Protein AF-A0A1Y1XJI6-F1 (afdb_monomer)

Solvent-accessible surface area (backbone atoms only — not comparable to full-atom values): 17619 Å² total; per-residue (Å²): 120,70,67,66,55,52,54,52,54,55,50,52,54,50,49,51,53,51,53,51,56,49,52,52,53,49,59,59,64,73,58,74,79,63,85,85,56,100,74,66,89,79,47,37,45,35,54,97,78,42,71,42,59,50,86,59,45,54,104,70,58,29,37,70,45,58,48,98,87,64,52,76,39,70,23,38,66,52,58,33,49,69,67,36,56,74,67,71,68,56,84,51,71,79,34,93,44,31,85,37,20,64,42,56,28,49,55,99,36,27,23,32,56,42,92,92,35,60,71,39,27,41,28,83,26,75,54,84,71,97,64,80,90,76,66,71,73,82,41,70,41,78,30,49,12,38,43,70,74,38,78,39,92,41,33,74,48,13,13,33,55,23,44,42,78,54,99,90,53,30,24,11,37,71,56,77,71,81,64,64,90,54,58,62,59,44,51,56,49,48,50,50,64,55,49,52,56,52,53,52,51,56,48,50,52,53,50,51,55,56,62,68,52,66,81,53,86,85,52,76,73,55,60,58,55,53,54,51,49,52,66,68,52,62,53,52,63,56,52,52,52,57,51,48,71,67,51,73,76,54,86,85,74,60,73,68,60,56,57,51,52,53,52,49,51,54,53,50,54,52,51,52,52,50,52,53,55,51,55,55,53,54,58,51,60,62,61,68,73,69,65,76,81,76,78,86,82,82,83,130

Mean predicted aligned error: 15.12 Å

Foldseek 3Di:
DVVVVVVVVVVVVVVVVVVVVVVVVVVVVVDPPPPPPPPPDFWWFDDPFFIDTPVQDDPAQWHWDQDPVRRTDIAREDADAVVCVVVVNDPTAFDDALVNHLQSDHDPRTHHADLVRHGKTWDFAWDDDPADPDDPDRDTDTAIADDFPRFDDALNRYNLSDFDDDPPTTTHDHRPPVPDPDVVVVVVVVCCVVVVVVVVVVVVVVVVVVVVVVVDPPCPVVVVVVVVVCVVCVCVVVVVVVVVSVPVVDPDDDPVVVVVVVVVVVVVVVVVVVVVVVVVVVVVVVVVVPDDPPPPPDDD

Secondary structure (DSSP, 8-state):
-HHHHHHHHHHHHHHHHHHHHHHHHHHHHH----S--TTS---EEEETTEEEEGGGB-SSSEEEEE-TTS-EEEEE---B-HHHHHTT---SPB-SSGGGBTTS-EETTEEB-BTTBPPPEEEEEE---S--TT-----EEEEEEBPTTSB-SSGGGBTTS-EEE-SS-EEE----TTS-SSHHHHHHHHHHHHHHHHHHHHHHHHHHHHHHHTT-TT-HHHHHHHHHHHHHHTTHHHHHHHHHHHHTTSTT--HHHHHHHHHHHHHHHHHHHHHHHHHHHHHHHHHHTT----------

Sequence (300 aa):
MVTRNLFCFIYIGLLFTITYSLTIREIIKRDPISFETYKDGECYYCKDDICVPCSNRSEFDTVIIPDKEGVNKTYITEGCSSKDIDLDLCFSKNCTADSECLSNKCIKGHCSTDEDNPIIQCQYVRTIHSNPIFGDAKGYKTHCGLPAGYKCNSNKDCSSFNCERYTDYRICGEPDDGGCHSACSLGSAFVMMAAVPIYIIVFIISCCCCCCYKHHSQYRKYIKYSALAFVVLSPIPWIVLLSYDIYDMTEDASVTGHVISIIILVVIATIIAFLICRFWKIKKEDEDDEIPKVDNENLN

pLDDT: mean 72.76, std 16.43, range [31.92, 97.44]

Structure (mmCIF, N/CA/C/O backbone):
data_AF-A0A1Y1XJI6-F1
#
_entry.id   AF-A0A1Y1XJI6-F1
#
loop_
_atom_site.group_PDB
_atom_site.id
_atom_site.type_symbol
_atom_site.label_atom_id
_atom_site.label_alt_id
_atom_site.label_comp_id
_atom_site.label_asym_id
_atom_site.label_entity_id
_atom_site.label_seq_id
_atom_site.pdbx_PDB_ins_code
_atom_site.Cartn_x
_atom_site.Cartn_y
_atom_site.Cartn_z
_atom_site.occupancy
_atom_site.B_iso_or_equiv
_atom_site.auth_seq_id
_atom_site.auth_comp_id
_atom_site.auth_asym_id
_atom_site.auth_atom_id
_atom_site.pdbx_PDB_model_num
ATOM 1 N N . MET A 1 1 ? 44.402 14.315 -39.306 1.00 51.59 1 MET A N 1
ATOM 2 C CA . MET A 1 1 ? 42.934 14.532 -39.382 1.00 51.59 1 MET A CA 1
ATOM 3 C C . MET A 1 1 ? 42.140 13.545 -38.515 1.00 51.59 1 MET A C 1
ATOM 5 O O . MET A 1 1 ? 41.144 13.950 -37.937 1.00 51.59 1 MET A O 1
ATOM 9 N N . VAL A 1 2 ? 42.607 12.299 -38.346 1.00 45.91 2 VAL A N 1
ATOM 10 C CA . VAL A 1 2 ? 41.980 11.256 -37.501 1.00 45.91 2 VAL A CA 1
ATOM 11 C C . VAL A 1 2 ? 41.879 11.637 -36.014 1.00 45.91 2 VAL A C 1
ATOM 13 O O . VAL A 1 2 ? 40.855 11.398 -35.382 1.00 45.91 2 VAL A O 1
ATOM 16 N N . THR A 1 3 ? 42.892 12.311 -35.466 1.00 57.88 3 THR A N 1
ATOM 17 C CA . THR A 1 3 ? 42.928 12.713 -34.050 1.00 57.88 3 THR A CA 1
ATOM 18 C C . THR A 1 3 ? 41.797 13.667 -33.663 1.00 57.88 3 THR A C 1
ATOM 20 O O . THR A 1 3 ? 41.209 13.507 -32.601 1.00 57.88 3 THR A O 1
ATOM 23 N N . ARG A 1 4 ? 41.408 14.605 -34.538 1.00 65.06 4 ARG A N 1
ATOM 24 C CA . ARG A 1 4 ? 40.346 15.586 -34.241 1.00 65.06 4 ARG A CA 1
ATOM 25 C C . ARG A 1 4 ? 38.955 14.947 -34.134 1.00 65.06 4 ARG A C 1
ATOM 27 O O . ARG A 1 4 ? 38.143 15.389 -33.327 1.00 65.06 4 ARG A O 1
ATOM 34 N N . ASN A 1 5 ? 38.703 13.890 -34.906 1.00 58.00 5 ASN A N 1
ATOM 35 C CA . ASN A 1 5 ? 37.434 13.163 -34.860 1.00 58.00 5 ASN A CA 1
ATOM 36 C C . ASN A 1 5 ? 37.355 12.250 -33.628 1.00 58.00 5 ASN A C 1
ATOM 38 O O . ASN A 1 5 ? 36.293 12.156 -33.023 1.00 58.00 5 ASN A O 1
ATOM 42 N N . LEU A 1 6 ? 38.479 11.656 -33.205 1.00 63.47 6 LEU A N 1
ATOM 43 C CA . LEU A 1 6 ? 38.543 10.843 -31.986 1.00 63.47 6 LEU A CA 1
ATOM 44 C C . LEU A 1 6 ? 38.142 11.655 -30.741 1.00 63.47 6 LEU A C 1
ATOM 46 O O . LEU A 1 6 ? 37.327 11.199 -29.943 1.00 63.47 6 LEU A O 1
ATOM 50 N N . PHE A 1 7 ? 38.643 12.889 -30.617 1.00 71.31 7 PHE A N 1
ATOM 51 C CA . PHE A 1 7 ? 38.285 13.772 -29.502 1.00 71.31 7 PHE A CA 1
ATOM 52 C C . PHE A 1 7 ? 36.798 14.154 -29.491 1.00 71.31 7 PHE A C 1
ATOM 54 O O . PHE A 1 7 ? 36.217 14.244 -28.414 1.00 71.31 7 PHE A O 1
ATOM 61 N N . CYS A 1 8 ? 36.154 14.311 -30.655 1.00 71.69 8 CYS A N 1
ATOM 62 C CA . CYS A 1 8 ? 34.712 14.581 -30.716 1.00 71.69 8 CYS A CA 1
ATOM 63 C C . CYS A 1 8 ? 33.878 13.399 -30.205 1.00 71.69 8 CYS A C 1
ATOM 65 O O . CYS A 1 8 ? 32.928 13.611 -29.459 1.00 71.69 8 CYS A O 1
ATOM 67 N N . PHE A 1 9 ? 34.241 12.160 -30.551 1.00 65.88 9 PHE A N 1
ATOM 68 C CA . PHE A 1 9 ? 33.513 10.980 -30.069 1.00 65.88 9 PHE A CA 1
ATOM 69 C C . PHE A 1 9 ? 33.675 10.772 -28.561 1.00 65.88 9 PHE A C 1
ATOM 71 O O . PHE A 1 9 ? 32.687 10.509 -27.877 1.00 65.88 9 PHE A O 1
ATOM 78 N N . ILE A 1 10 ? 34.889 10.962 -28.031 1.00 75.88 10 ILE A N 1
ATOM 79 C CA . ILE A 1 10 ? 35.141 10.902 -26.582 1.00 75.88 10 ILE A CA 1
ATOM 80 C C . ILE A 1 10 ? 34.336 11.990 -25.857 1.00 75.88 10 ILE A C 1
ATOM 82 O O . ILE A 1 10 ? 33.705 11.718 -24.839 1.00 75.88 10 ILE A O 1
ATOM 86 N N . TYR A 1 11 ? 34.299 13.206 -26.407 1.00 79.62 11 TYR A N 1
ATOM 87 C CA . TYR A 1 11 ? 33.555 14.323 -25.827 1.00 79.62 11 TYR A CA 1
ATOM 88 C C . TYR A 1 11 ? 32.037 14.083 -25.809 1.00 79.62 11 TYR A C 1
ATOM 90 O O . TYR A 1 11 ? 31.397 14.315 -24.786 1.00 79.62 11 TYR A O 1
ATOM 98 N N . ILE A 1 12 ? 31.462 13.557 -26.896 1.00 76.44 12 ILE A N 1
ATOM 99 C CA . ILE A 1 12 ? 30.031 13.217 -26.963 1.00 76.44 12 ILE A CA 1
ATOM 100 C C . ILE A 1 12 ? 29.693 12.100 -25.963 1.00 76.44 12 ILE A C 1
ATOM 102 O O . ILE A 1 12 ? 28.715 12.221 -25.228 1.00 76.44 12 ILE A O 1
ATOM 106 N N . GLY A 1 13 ? 30.521 11.053 -25.866 1.00 77.44 13 GLY A N 1
ATOM 107 C CA . GLY A 1 13 ? 30.327 9.973 -24.889 1.00 77.44 13 GLY A CA 1
ATOM 108 C C . GLY A 1 13 ? 30.379 10.452 -23.432 1.00 77.44 13 GLY A C 1
ATOM 109 O O . GLY A 1 13 ? 29.571 10.024 -22.603 1.00 77.44 13 GLY A O 1
ATOM 110 N N . LEU A 1 14 ? 31.279 11.393 -23.123 1.00 77.00 14 LEU A N 1
ATOM 111 C CA . LEU A 1 14 ? 31.356 12.032 -21.805 1.00 77.00 14 LEU A CA 1
ATOM 112 C C . LEU A 1 14 ? 30.142 12.927 -21.518 1.00 77.00 14 LEU A C 1
ATOM 114 O O . LEU A 1 14 ? 29.618 12.913 -20.408 1.00 77.00 14 LEU A O 1
ATOM 118 N N . LEU A 1 15 ? 29.638 13.661 -22.512 1.00 77.25 15 LEU A N 1
ATOM 119 C CA . LEU A 1 15 ? 28.421 14.467 -22.366 1.00 77.25 15 LEU A CA 1
ATOM 120 C C . LEU A 1 15 ? 27.190 13.605 -22.069 1.00 77.25 15 LEU A C 1
ATOM 122 O O . LEU A 1 15 ? 26.412 13.950 -21.181 1.00 77.25 15 LEU A O 1
ATOM 126 N N . PHE A 1 16 ? 27.030 12.468 -22.754 1.00 71.94 16 PHE A N 1
ATOM 127 C CA . PHE A 1 16 ? 25.933 11.533 -22.484 1.00 71.94 16 PHE A CA 1
ATOM 128 C C . PHE A 1 16 ? 26.040 10.905 -21.092 1.00 71.94 16 PHE A C 1
ATOM 130 O O . PHE A 1 16 ? 25.047 10.847 -20.376 1.00 71.94 16 PHE A O 1
ATOM 137 N N . THR A 1 17 ? 27.236 10.498 -20.658 1.00 70.88 17 THR A N 1
ATOM 138 C CA . THR A 1 17 ? 27.410 9.938 -19.307 1.00 70.88 17 THR A CA 1
ATOM 139 C C . THR A 1 17 ? 27.170 10.981 -18.216 1.00 70.88 17 THR A C 1
ATOM 141 O O . THR A 1 17 ? 26.500 10.671 -17.232 1.00 70.88 17 THR A O 1
ATOM 144 N N . ILE A 1 18 ? 27.623 12.227 -18.389 1.00 76.25 18 ILE A N 1
ATOM 145 C CA . ILE A 1 18 ? 27.377 13.312 -17.423 1.00 76.25 18 ILE A CA 1
ATOM 146 C C . ILE A 1 18 ? 25.889 13.680 -17.370 1.00 76.25 18 ILE A C 1
ATOM 148 O O . ILE A 1 18 ? 25.324 13.740 -16.280 1.00 76.25 18 ILE A O 1
ATOM 152 N N . THR A 1 19 ? 25.236 13.888 -18.516 1.00 69.75 19 THR A N 1
ATOM 153 C CA . THR A 1 19 ? 23.802 14.233 -18.561 1.00 69.75 19 THR A CA 1
ATOM 154 C C . THR A 1 19 ? 22.933 13.121 -17.981 1.00 69.75 19 THR A C 1
ATOM 156 O O . THR A 1 19 ? 22.076 13.413 -17.152 1.00 69.75 19 THR A O 1
ATOM 159 N N . TYR A 1 20 ? 23.225 11.856 -18.299 1.00 67.31 20 TYR A N 1
ATOM 160 C CA . TYR A 1 20 ? 22.534 10.696 -17.729 1.00 67.31 20 TYR A CA 1
ATOM 161 C C . TYR A 1 20 ? 22.722 10.592 -16.205 1.00 67.31 20 TYR A C 1
ATOM 163 O O . TYR A 1 20 ? 21.767 10.367 -15.457 1.00 67.31 20 TYR A O 1
ATOM 171 N N . SER A 1 21 ? 23.946 10.833 -15.721 1.00 66.25 21 SER A N 1
ATOM 172 C CA . SER A 1 21 ? 24.260 10.836 -14.284 1.00 66.25 21 SER A CA 1
ATOM 173 C C . SER A 1 21 ? 23.532 11.957 -13.532 1.00 66.25 21 SER A C 1
ATOM 175 O O . SER A 1 21 ? 23.113 11.769 -12.388 1.00 66.25 21 SER A O 1
ATOM 177 N N . LEU A 1 22 ? 23.363 13.122 -14.165 1.00 68.12 22 LEU A N 1
ATOM 178 C CA . LEU A 1 22 ? 22.634 14.257 -13.597 1.00 68.12 22 LEU A CA 1
ATOM 179 C C . LEU A 1 22 ? 21.121 14.010 -13.579 1.00 68.12 22 LEU A C 1
ATOM 181 O O . LEU A 1 22 ? 20.495 14.265 -12.553 1.00 68.12 22 LEU A O 1
ATOM 185 N N . THR A 1 23 ? 20.546 13.434 -14.639 1.00 62.41 23 THR A N 1
ATOM 186 C CA . THR A 1 23 ? 19.116 13.079 -14.666 1.00 62.41 23 THR A CA 1
ATOM 187 C C . THR A 1 23 ? 18.763 12.021 -13.624 1.00 62.41 23 THR A C 1
ATOM 189 O O . THR A 1 23 ? 17.744 12.151 -12.954 1.00 62.41 23 THR A O 1
ATOM 192 N N . ILE A 1 24 ? 19.629 11.022 -13.401 1.00 59.97 24 ILE A N 1
ATOM 193 C CA . ILE A 1 24 ? 19.426 10.034 -12.329 1.00 59.97 24 ILE A CA 1
ATOM 194 C C . ILE A 1 24 ? 19.451 10.711 -10.954 1.00 59.97 24 ILE A C 1
ATOM 196 O O . ILE A 1 24 ? 18.605 10.416 -10.113 1.00 59.97 24 ILE A O 1
ATOM 200 N N . ARG A 1 25 ? 20.371 11.657 -10.716 1.00 51.59 25 ARG A N 1
ATOM 201 C CA . ARG A 1 25 ? 20.412 12.399 -9.445 1.00 51.59 25 ARG A CA 1
ATOM 202 C C . ARG A 1 25 ? 19.190 13.288 -9.222 1.00 51.59 25 ARG A C 1
ATOM 204 O O . ARG A 1 25 ? 18.788 13.432 -8.072 1.00 51.59 25 ARG A O 1
ATOM 211 N N . GLU A 1 26 ? 18.616 13.887 -10.263 1.00 54.22 26 GLU A N 1
ATOM 212 C CA . GLU A 1 26 ? 17.394 14.692 -10.121 1.00 54.22 26 GLU A CA 1
ATOM 213 C C . GLU A 1 26 ? 16.144 13.840 -9.895 1.00 54.22 26 GLU A C 1
ATOM 215 O O . GLU A 1 26 ? 15.311 14.220 -9.075 1.00 54.22 26 GLU A O 1
ATOM 220 N N . ILE A 1 27 ? 16.042 12.668 -10.530 1.00 51.62 27 ILE A N 1
ATOM 221 C CA . ILE A 1 27 ? 14.953 11.710 -10.275 1.00 51.62 27 ILE A CA 1
ATOM 222 C C . ILE A 1 27 ? 15.028 11.193 -8.832 1.00 51.62 27 ILE A C 1
ATOM 224 O O . ILE A 1 27 ? 14.019 11.165 -8.140 1.00 51.62 27 ILE A O 1
ATOM 228 N N . ILE A 1 28 ? 16.231 10.890 -8.332 1.00 46.47 28 ILE A N 1
ATOM 229 C CA . ILE A 1 28 ? 16.441 10.481 -6.931 1.00 46.47 28 ILE A CA 1
ATOM 230 C C . ILE A 1 28 ? 16.170 11.638 -5.946 1.00 46.47 28 ILE A C 1
ATOM 232 O O . ILE A 1 28 ? 15.794 11.399 -4.805 1.00 46.47 28 ILE A O 1
ATOM 236 N N . LYS A 1 29 ? 16.334 12.903 -6.362 1.00 44.72 29 LYS A N 1
ATOM 237 C CA . LYS A 1 29 ? 16.059 14.077 -5.513 1.00 44.72 29 LYS A CA 1
ATOM 238 C C . LYS A 1 29 ? 14.604 14.544 -5.517 1.00 44.72 29 LYS A C 1
ATOM 240 O O . LYS A 1 29 ? 14.245 15.278 -4.599 1.00 44.72 29 LYS A O 1
ATOM 245 N N . ARG A 1 30 ? 13.798 14.199 -6.528 1.00 43.81 30 ARG A N 1
ATOM 246 C CA . ARG A 1 30 ? 12.400 14.658 -6.609 1.00 43.81 30 ARG A CA 1
ATOM 247 C C . ARG A 1 30 ? 11.406 13.816 -5.827 1.00 43.81 30 ARG A C 1
ATOM 249 O O . ARG A 1 30 ? 10.359 14.361 -5.520 1.00 43.81 30 ARG A O 1
ATOM 256 N N . ASP A 1 31 ? 11.767 12.606 -5.412 1.00 43.97 31 ASP A N 1
ATOM 257 C CA . ASP A 1 31 ? 10.963 11.829 -4.467 1.00 43.97 31 ASP A CA 1
ATOM 258 C C . ASP A 1 31 ? 11.844 11.135 -3.420 1.00 43.97 31 ASP A C 1
ATOM 260 O O . ASP A 1 31 ? 12.192 9.963 -3.566 1.00 43.97 31 ASP A O 1
ATOM 264 N N . PRO A 1 32 ? 12.185 11.815 -2.313 1.00 40.38 32 PRO A N 1
ATOM 265 C CA . PRO A 1 32 ? 12.536 11.155 -1.078 1.00 40.38 32 PRO A CA 1
ATOM 266 C C . PRO A 1 32 ? 11.276 11.068 -0.204 1.00 40.38 32 PRO A C 1
ATOM 268 O O . PRO A 1 32 ? 11.263 11.556 0.919 1.00 40.38 32 PRO A O 1
ATOM 271 N N . ILE A 1 33 ? 10.208 10.429 -0.695 1.00 38.56 33 ILE A N 1
ATOM 272 C CA . ILE A 1 33 ? 9.391 9.611 0.212 1.00 38.56 33 ILE A CA 1
ATOM 273 C C . ILE A 1 33 ? 10.129 8.276 0.257 1.00 38.56 33 ILE A C 1
ATOM 275 O O . ILE A 1 33 ? 9.828 7.315 -0.449 1.00 38.56 33 ILE A O 1
ATOM 279 N N . SER A 1 34 ? 11.248 8.308 0.973 1.00 38.06 34 SER A N 1
ATOM 280 C CA . SER A 1 34 ? 12.158 7.197 1.154 1.00 38.06 34 SER A CA 1
ATOM 281 C C . SER A 1 34 ? 11.418 6.069 1.859 1.00 38.06 34 SER A C 1
ATOM 283 O O . SER A 1 34 ? 11.168 6.125 3.056 1.00 38.06 34 SER A O 1
ATOM 285 N N . PHE A 1 35 ? 11.150 5.022 1.086 1.00 40.22 35 PHE A N 1
ATOM 286 C CA . PHE A 1 35 ? 10.733 3.678 1.489 1.00 40.22 35 PHE A CA 1
ATOM 287 C C . PHE A 1 35 ? 11.714 2.976 2.457 1.00 40.22 35 PHE A C 1
ATOM 289 O O . PHE A 1 35 ? 11.478 1.854 2.892 1.00 40.22 35 PHE A O 1
ATOM 296 N N . GLU A 1 36 ? 12.826 3.616 2.820 1.00 31.92 36 GLU A N 1
ATOM 297 C CA . GLU A 1 36 ? 13.757 3.142 3.839 1.00 31.92 36 GLU A CA 1
ATOM 298 C C . GLU A 1 36 ? 13.413 3.761 5.192 1.00 31.92 36 GLU A C 1
ATOM 300 O O . GLU A 1 36 ? 14.135 4.625 5.669 1.00 31.92 36 GLU A O 1
ATOM 305 N N . THR A 1 37 ? 12.291 3.363 5.792 1.00 35.47 37 THR A N 1
ATOM 306 C CA . THR A 1 37 ? 12.133 3.181 7.250 1.00 35.47 37 THR A CA 1
ATOM 307 C C . THR A 1 37 ? 10.674 2.851 7.587 1.00 35.47 37 THR A C 1
ATOM 309 O O . THR A 1 37 ? 9.962 3.615 8.224 1.00 35.47 37 THR A O 1
ATOM 312 N N . TYR A 1 38 ? 10.271 1.599 7.344 1.00 44.56 38 TYR A N 1
ATOM 313 C CA . TYR A 1 38 ? 9.312 0.900 8.222 1.00 44.56 38 TYR A CA 1
ATOM 314 C C . TYR A 1 38 ? 9.974 0.630 9.597 1.00 44.56 38 TYR A C 1
ATOM 316 O O . TYR A 1 38 ? 10.036 -0.495 10.090 1.00 44.56 38 TYR A O 1
ATOM 324 N N . LYS A 1 39 ? 10.622 1.661 10.153 1.00 42.16 39 LYS A N 1
ATOM 325 C CA . LYS A 1 39 ? 11.537 1.602 11.298 1.00 42.16 39 LYS A CA 1
ATOM 326 C C . LYS A 1 39 ? 11.242 2.673 12.348 1.00 42.16 39 LYS A C 1
ATOM 328 O O . LYS A 1 39 ? 11.723 2.516 13.459 1.00 42.16 39 LYS A O 1
ATOM 333 N N . ASP A 1 40 ? 10.393 3.653 12.035 1.00 44.06 40 ASP A N 1
ATOM 334 C CA . ASP A 1 40 ? 9.870 4.628 12.994 1.00 44.06 40 ASP A CA 1
ATOM 335 C C . ASP A 1 40 ? 8.339 4.676 12.925 1.00 44.06 40 ASP A C 1
ATOM 337 O O . ASP A 1 40 ? 7.778 5.619 12.399 1.00 44.06 40 ASP A O 1
ATOM 341 N N . GLY A 1 41 ? 7.656 3.639 13.424 1.00 53.78 41 GLY A N 1
ATOM 342 C CA . GLY A 1 41 ? 6.356 3.746 14.115 1.00 53.78 41 GLY A CA 1
ATOM 343 C C . GLY A 1 41 ? 5.199 4.579 13.530 1.00 53.78 41 GLY A C 1
ATOM 344 O O . GLY A 1 41 ? 4.254 4.846 14.272 1.00 53.78 41 GLY A O 1
ATOM 345 N N . GLU A 1 42 ? 5.217 4.995 12.263 1.00 64.44 42 GLU A N 1
ATOM 346 C CA . GLU A 1 42 ? 4.143 5.785 11.664 1.00 64.44 42 GLU A CA 1
ATOM 347 C C . GLU A 1 42 ? 2.957 4.871 11.369 1.00 64.44 42 GLU A C 1
ATOM 349 O O . GLU A 1 42 ? 2.782 4.348 10.270 1.00 64.44 42 GLU A O 1
ATOM 354 N N . CYS A 1 43 ? 2.136 4.630 12.387 1.00 71.88 43 CYS A N 1
ATOM 355 C CA . CYS A 1 43 ? 0.832 4.041 12.158 1.00 71.88 43 CYS A CA 1
ATOM 356 C C . CYS A 1 43 ? -0.088 5.069 11.483 1.00 71.88 43 CYS A C 1
ATOM 358 O O . CYS A 1 43 ? 0.054 6.278 11.672 1.00 71.88 43 CYS A O 1
ATOM 360 N N . TYR A 1 44 ? -1.039 4.586 10.687 1.00 84.88 44 TYR A N 1
ATOM 361 C CA . TYR A 1 44 ? -2.062 5.399 10.037 1.00 84.88 44 TYR A CA 1
ATOM 362 C C . TYR A 1 44 ? -3.432 4.806 10.359 1.00 84.88 44 TYR A C 1
ATOM 364 O O . TYR A 1 44 ? -3.622 3.589 10.278 1.00 84.88 44 TYR A O 1
ATOM 372 N N . TYR A 1 45 ? -4.387 5.662 10.705 1.00 86.88 45 TYR A N 1
ATOM 373 C CA . TYR A 1 45 ? -5.781 5.280 10.901 1.00 86.88 45 TYR A CA 1
ATOM 374 C C . TYR A 1 45 ? -6.558 5.408 9.602 1.00 86.88 45 TYR A C 1
ATOM 376 O O . TYR A 1 45 ? -6.352 6.369 8.860 1.00 86.88 45 TYR A O 1
ATOM 384 N N . CYS A 1 46 ? -7.482 4.475 9.375 1.00 88.94 46 CYS A N 1
ATOM 385 C CA . CYS A 1 46 ? -8.433 4.551 8.279 1.00 88.94 46 CYS A CA 1
ATOM 386 C C . CYS A 1 46 ? -9.861 4.800 8.776 1.00 88.94 46 CYS A C 1
ATOM 388 O O . CYS A 1 46 ? -10.332 4.119 9.691 1.00 88.94 46 CYS A O 1
ATOM 390 N N . LYS A 1 47 ? -10.588 5.688 8.091 1.00 88.62 47 LYS A N 1
ATOM 391 C CA . LYS A 1 47 ? -12.053 5.747 8.124 1.00 88.62 47 LYS A CA 1
ATOM 392 C C . LYS A 1 47 ? -12.581 6.127 6.743 1.00 88.62 47 LYS A C 1
ATOM 394 O O . LYS A 1 47 ? -12.128 7.119 6.191 1.00 88.62 47 LYS A O 1
ATOM 399 N N . ASP A 1 48 ? -13.530 5.363 6.198 1.00 86.06 48 ASP A N 1
ATOM 400 C CA . ASP A 1 48 ? -14.186 5.679 4.915 1.00 86.06 48 ASP A CA 1
ATOM 401 C C . ASP A 1 48 ? -13.201 5.975 3.756 1.00 86.06 48 ASP A C 1
ATOM 403 O O . ASP A 1 48 ? -13.378 6.945 3.023 1.00 86.06 48 ASP A O 1
ATOM 407 N N . ASP A 1 49 ? -12.150 5.158 3.608 1.00 83.12 49 ASP A N 1
ATOM 408 C CA . ASP A 1 49 ? -11.054 5.321 2.628 1.00 83.12 49 ASP A CA 1
ATOM 409 C C . ASP A 1 49 ? -10.147 6.553 2.833 1.00 83.12 49 ASP A C 1
ATOM 411 O O . ASP A 1 49 ? -9.255 6.825 2.024 1.00 83.12 49 ASP A O 1
ATOM 415 N N . ILE A 1 50 ? -10.322 7.283 3.936 1.00 88.38 50 ILE A N 1
ATOM 416 C CA . ILE A 1 50 ? -9.474 8.408 4.332 1.00 88.38 50 ILE A CA 1
ATOM 417 C C . ILE A 1 50 ? -8.424 7.911 5.325 1.00 88.38 50 ILE A C 1
ATOM 419 O O . ILE A 1 50 ? -8.749 7.366 6.382 1.00 88.38 50 ILE A O 1
ATOM 423 N N . CYS A 1 51 ? -7.155 8.144 4.990 1.00 88.81 51 CYS A N 1
ATOM 424 C CA . CYS A 1 51 ? -6.009 7.804 5.824 1.00 88.81 51 CYS A CA 1
ATOM 425 C C . CYS A 1 51 ? -5.457 9.035 6.537 1.00 88.81 51 CYS A C 1
ATOM 427 O O . CYS A 1 51 ? -5.173 10.048 5.896 1.00 88.81 51 CYS A O 1
ATOM 429 N N . VAL A 1 52 ? -5.233 8.929 7.846 1.00 88.38 52 VAL A N 1
ATOM 430 C CA . VAL A 1 52 ? -4.555 9.970 8.631 1.00 88.38 52 VAL A CA 1
ATOM 431 C C . VAL A 1 52 ? -3.417 9.378 9.463 1.00 88.38 52 VAL A C 1
ATOM 433 O O . VAL A 1 52 ? -3.551 8.262 9.968 1.00 88.38 52 VAL A O 1
ATOM 436 N N . PRO A 1 53 ? -2.293 10.091 9.633 1.00 84.44 53 PRO A N 1
ATOM 437 C CA . PRO A 1 53 ? -1.193 9.612 10.460 1.00 84.44 53 PRO A CA 1
ATOM 438 C C . PRO A 1 53 ? -1.579 9.596 11.946 1.00 84.44 53 PRO A C 1
ATOM 440 O O . PRO A 1 53 ? -2.242 10.504 12.453 1.00 84.44 53 PRO A O 1
ATOM 443 N N . CYS A 1 54 ? -1.107 8.585 12.675 1.00 77.56 54 CYS A N 1
ATOM 444 C CA . CYS A 1 54 ? -1.273 8.452 14.123 1.00 77.56 54 CYS A CA 1
ATOM 445 C C . CYS A 1 54 ? -0.603 9.572 14.923 1.00 77.56 54 CYS A C 1
ATOM 447 O O . CYS A 1 54 ? -0.957 9.783 16.079 1.00 77.56 54 CYS A O 1
ATOM 449 N N . SER A 1 55 ? 0.358 10.293 14.341 1.00 72.25 55 SER A N 1
ATOM 450 C CA . SER A 1 55 ? 0.988 11.455 14.980 1.00 72.25 55 SER A CA 1
ATOM 451 C C . SER A 1 55 ? -0.004 12.587 15.266 1.00 72.25 55 SER A C 1
ATOM 453 O O . SER A 1 55 ? 0.285 13.455 16.081 1.00 72.25 55 SER A O 1
ATOM 455 N N . ASN A 1 56 ? -1.198 12.546 14.663 1.00 65.00 56 ASN A N 1
ATOM 456 C CA . ASN A 1 56 ? -2.307 13.447 14.966 1.00 65.00 56 ASN A CA 1
ATOM 457 C C . ASN A 1 56 ? -3.162 12.985 16.167 1.00 65.00 56 ASN A C 1
ATOM 459 O O . ASN A 1 56 ? -4.315 13.397 16.315 1.00 65.00 56 ASN A O 1
ATOM 463 N N . ARG A 1 57 ? -2.631 12.090 17.011 1.00 63.91 57 ARG A N 1
ATOM 464 C CA . ARG A 1 57 ? -3.235 11.770 18.306 1.00 63.91 57 ARG A CA 1
ATOM 465 C C . ARG A 1 57 ? -3.124 12.984 19.223 1.00 63.91 57 ARG A C 1
ATOM 467 O O . ARG A 1 57 ? -2.041 13.526 19.431 1.00 63.91 57 ARG A O 1
ATOM 474 N N . SER A 1 58 ? -4.247 13.379 19.812 1.00 62.47 58 SER A N 1
ATOM 475 C CA . SER A 1 58 ? -4.196 14.177 21.040 1.00 62.47 58 SER A CA 1
ATOM 476 C C . SER A 1 58 ? -3.669 13.307 22.192 1.00 62.47 58 SER A C 1
ATOM 478 O O . SER A 1 58 ? -3.660 12.083 22.073 1.00 62.47 58 SER A O 1
ATOM 480 N N . GLU A 1 59 ? -3.283 13.905 23.322 1.00 65.00 59 GLU A N 1
ATOM 481 C CA . GLU A 1 59 ? -2.868 13.201 24.558 1.00 65.00 59 GLU A CA 1
ATOM 482 C C . GLU A 1 59 ? -3.915 12.201 25.127 1.00 65.00 59 GLU A C 1
ATOM 484 O O . GLU A 1 59 ? -3.700 11.644 26.197 1.00 65.00 59 GLU A O 1
ATOM 489 N N . PHE A 1 60 ? -5.043 11.952 24.444 1.00 63.16 60 PHE A N 1
ATOM 490 C CA . PHE A 1 60 ? -6.228 11.275 24.984 1.00 63.16 60 PHE A CA 1
ATOM 491 C C . PHE A 1 60 ? -6.879 10.261 24.021 1.00 63.16 60 PHE A C 1
ATOM 493 O O . PHE A 1 60 ? -8.095 10.305 23.825 1.00 63.16 60 PHE A O 1
ATOM 500 N N . ASP A 1 61 ? -6.097 9.396 23.368 1.00 84.75 61 ASP A N 1
ATOM 501 C CA . ASP A 1 61 ? -6.585 8.214 22.617 1.00 84.75 61 ASP A CA 1
ATOM 502 C C . ASP A 1 61 ? -7.622 8.492 21.517 1.00 84.75 61 ASP A C 1
ATOM 504 O O . ASP A 1 61 ? -8.399 7.621 21.109 1.00 84.75 61 ASP A O 1
ATOM 508 N N . THR A 1 62 ? -7.616 9.714 20.984 1.00 90.38 62 THR A N 1
ATOM 509 C CA . THR A 1 62 ? -8.503 10.138 19.898 1.00 90.38 62 THR A CA 1
ATOM 510 C C . THR A 1 62 ? -7.725 10.619 18.682 1.00 90.38 62 THR A C 1
ATOM 512 O O . THR A 1 62 ? -6.613 11.137 18.804 1.00 90.38 62 THR A O 1
ATOM 515 N N . VAL A 1 63 ? -8.338 10.483 17.507 1.00 90.44 63 VAL A N 1
ATOM 516 C CA . VAL A 1 63 ? -7.822 10.965 16.223 1.00 90.44 63 VAL A CA 1
ATOM 517 C C . VAL A 1 63 ? -8.871 11.821 15.525 1.00 90.44 63 VAL A C 1
ATOM 519 O O . VAL A 1 63 ? -10.065 11.533 15.596 1.00 90.44 63 VAL A O 1
ATOM 522 N N . ILE A 1 64 ? -8.431 12.874 14.842 1.00 92.06 64 ILE A N 1
ATOM 523 C CA . ILE A 1 64 ? -9.303 13.717 14.024 1.00 92.06 64 ILE A CA 1
ATOM 524 C C . ILE A 1 64 ? -9.222 13.241 12.574 1.00 92.06 64 ILE A C 1
ATOM 526 O O . ILE A 1 64 ? -8.145 13.264 11.978 1.00 92.06 64 ILE A O 1
ATOM 530 N N . ILE A 1 65 ? -10.359 12.830 12.012 1.00 91.56 65 ILE A N 1
ATOM 531 C CA . ILE A 1 65 ? -10.491 12.414 10.611 1.00 91.56 65 ILE A CA 1
ATOM 532 C C . ILE A 1 65 ? -11.616 13.241 9.978 1.00 91.56 65 ILE A C 1
ATOM 534 O O . ILE A 1 65 ? -12.709 13.301 10.554 1.00 91.56 65 ILE A O 1
ATOM 538 N N . PRO A 1 66 ? -11.383 13.908 8.835 1.00 92.31 66 PRO A N 1
ATOM 539 C CA . PRO A 1 66 ? -12.458 14.566 8.106 1.00 92.31 66 PRO A CA 1
ATOM 540 C C . PRO A 1 66 ? -13.447 13.525 7.575 1.00 92.31 66 PRO A C 1
ATOM 542 O O . PRO A 1 66 ? -13.046 12.442 7.158 1.00 92.31 66 PRO A O 1
ATOM 545 N N . ASP A 1 67 ? -14.738 13.839 7.594 1.00 90.88 67 ASP A N 1
ATOM 546 C CA . ASP A 1 67 ? -15.742 13.040 6.891 1.00 90.88 67 ASP A CA 1
ATOM 547 C C . ASP A 1 67 ? -15.750 13.319 5.378 1.00 90.88 67 ASP A C 1
ATOM 549 O O . ASP A 1 67 ? -14.918 14.062 4.848 1.00 90.88 67 ASP A O 1
ATOM 553 N N . LYS A 1 68 ? -16.694 12.699 4.659 1.00 88.88 68 LYS A N 1
ATOM 554 C CA . LYS A 1 68 ? -16.831 12.827 3.198 1.00 88.88 68 LYS A CA 1
ATOM 555 C C . LYS A 1 68 ? -17.156 14.260 2.768 1.00 88.88 68 LYS A C 1
ATOM 557 O O . LYS A 1 68 ? -16.869 14.639 1.635 1.00 88.88 68 LYS A O 1
ATOM 562 N N . GLU A 1 69 ? -17.731 15.052 3.665 1.00 93.06 69 GLU A N 1
ATOM 563 C CA . GLU A 1 69 ? -18.045 16.467 3.492 1.00 93.06 69 GLU A CA 1
ATOM 564 C C . GLU A 1 69 ? -16.863 17.387 3.860 1.00 93.06 69 GLU A C 1
ATOM 566 O O . GLU A 1 69 ? -16.943 18.601 3.662 1.00 93.06 69 GLU A O 1
ATOM 571 N N . GLY A 1 70 ? -15.756 16.829 4.363 1.00 90.94 70 GLY A N 1
ATOM 572 C CA . GLY A 1 70 ? -14.563 17.564 4.786 1.00 90.94 70 GLY A CA 1
ATOM 573 C C . GLY A 1 70 ? -14.658 18.152 6.196 1.00 90.94 70 GLY A C 1
ATOM 574 O O . GLY A 1 70 ? -13.825 18.978 6.574 1.00 90.94 70 GLY A O 1
ATOM 575 N N . VAL A 1 71 ? -15.658 17.758 6.986 1.00 95.31 71 VAL A N 1
ATOM 576 C CA . VAL A 1 71 ? -15.840 18.202 8.369 1.00 95.31 71 VAL A CA 1
ATOM 577 C C . VAL A 1 71 ? -15.033 17.305 9.298 1.00 95.31 71 VAL A C 1
ATOM 579 O O . VAL A 1 71 ? -15.221 16.093 9.358 1.00 95.31 71 VAL A O 1
ATOM 582 N N . ASN A 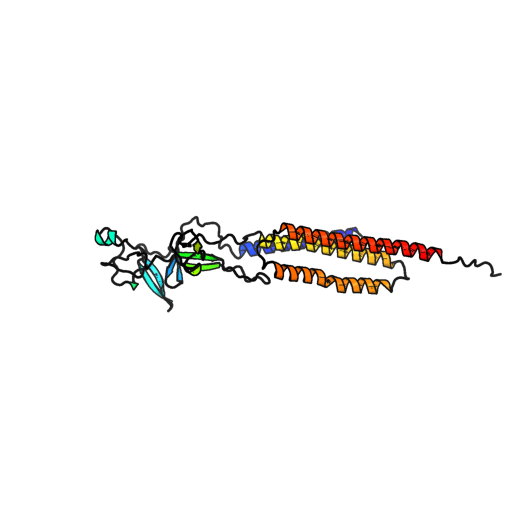1 72 ? -14.136 17.917 10.067 1.00 93.69 72 ASN A N 1
ATOM 583 C CA . ASN A 1 72 ? -13.314 17.215 11.047 1.00 93.69 72 ASN A CA 1
ATOM 584 C C . ASN A 1 72 ? -14.175 16.585 12.149 1.00 93.69 72 ASN A C 1
ATOM 586 O O . ASN A 1 72 ? -14.850 17.294 12.900 1.00 93.69 72 ASN A O 1
ATOM 590 N N . LYS A 1 73 ? -14.095 15.261 12.284 1.00 94.44 73 LYS A N 1
ATOM 591 C CA . LYS A 1 73 ? -14.707 14.495 13.372 1.00 94.44 73 LYS A CA 1
ATOM 592 C C . LYS A 1 73 ? -13.626 13.845 14.222 1.00 94.44 73 LYS A C 1
ATOM 594 O O . LYS A 1 73 ? -12.619 13.365 13.708 1.00 94.44 73 LYS A O 1
ATOM 599 N N . THR A 1 74 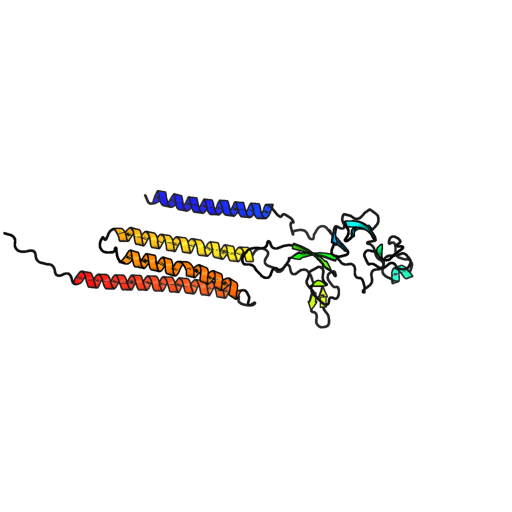? -13.845 13.838 15.530 1.00 93.69 74 THR A N 1
ATOM 600 C CA . THR A 1 74 ? -12.942 13.206 16.493 1.00 93.69 74 THR A CA 1
ATOM 601 C C . THR A 1 74 ? -13.447 11.805 16.799 1.00 93.69 74 THR A C 1
ATOM 603 O O . THR A 1 74 ? -14.581 11.650 17.243 1.00 93.69 74 THR A O 1
ATOM 606 N N . TYR A 1 75 ? -12.595 10.808 16.599 1.00 92.25 75 TYR A N 1
ATOM 607 C CA . TYR A 1 75 ? -12.895 9.404 16.850 1.00 92.25 75 TYR A CA 1
ATOM 608 C C . TYR A 1 75 ? -12.036 8.870 17.987 1.00 92.25 75 TYR A C 1
ATOM 610 O O . TYR A 1 75 ? -10.852 9.196 18.083 1.00 92.25 75 TYR A O 1
ATOM 618 N N . ILE A 1 76 ? -12.619 8.023 18.827 1.00 92.50 76 ILE A N 1
ATOM 619 C CA . ILE A 1 76 ? -11.912 7.249 19.848 1.00 92.50 76 ILE A CA 1
ATOM 620 C C . ILE A 1 76 ? -11.231 6.071 19.153 1.00 92.50 76 ILE A C 1
ATOM 622 O O . ILE A 1 76 ? -11.865 5.314 18.413 1.00 92.50 76 ILE A O 1
ATOM 626 N N . THR A 1 77 ? -9.918 5.966 19.343 1.00 88.94 77 THR A N 1
ATOM 627 C CA . THR A 1 77 ? -9.067 5.004 18.628 1.00 88.94 77 THR A CA 1
ATOM 628 C C . THR A 1 77 ? -8.798 3.736 19.417 1.00 88.94 77 THR A C 1
ATOM 630 O O . THR A 1 77 ? -8.591 2.685 18.815 1.00 88.94 77 THR A O 1
ATOM 633 N N . GLU A 1 78 ? -8.793 3.830 20.744 1.00 88.00 78 GLU A N 1
ATOM 634 C CA . GLU A 1 78 ? -8.623 2.680 21.618 1.00 88.00 78 GLU A CA 1
ATOM 635 C C . GLU A 1 78 ? -9.955 1.945 21.760 1.00 88.00 78 GLU A C 1
ATOM 637 O O . GLU A 1 78 ? -10.985 2.544 22.072 1.00 88.00 78 GLU A O 1
ATOM 642 N N . GLY A 1 79 ? -9.935 0.642 21.498 1.00 88.19 79 GLY A N 1
ATOM 643 C CA . GLY A 1 79 ? -11.079 -0.234 21.692 1.00 88.19 79 GLY A CA 1
ATOM 644 C C . GLY A 1 79 ? -10.718 -1.391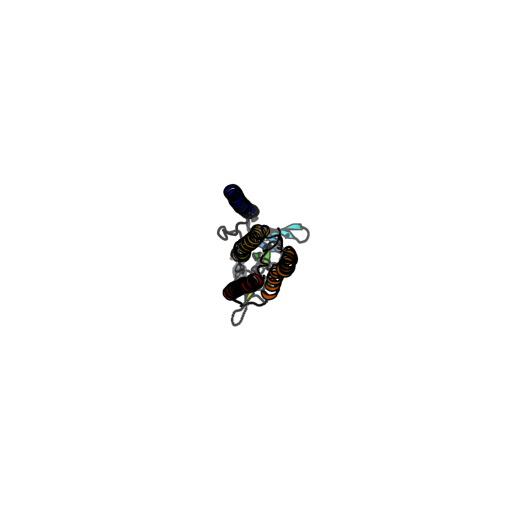 22.612 1.00 88.19 79 GLY A C 1
ATOM 645 O O . GLY A 1 79 ? -9.573 -1.839 22.640 1.00 88.19 79 GLY A O 1
ATOM 646 N N . CYS A 1 80 ? -11.709 -1.883 23.343 1.00 90.31 80 CYS A N 1
ATOM 647 C CA . CYS A 1 80 ? -11.579 -2.998 24.269 1.00 90.31 80 CYS A CA 1
ATOM 648 C C . CYS A 1 80 ? -12.292 -4.244 23.745 1.00 90.31 80 CYS A C 1
ATOM 650 O O . CYS A 1 80 ? -13.287 -4.167 23.010 1.00 90.31 80 CYS A O 1
ATOM 652 N N . SER A 1 81 ? -11.815 -5.412 24.173 1.00 89.75 81 SER A N 1
ATOM 653 C CA . SER A 1 81 ? -12.549 -6.649 23.927 1.00 89.75 81 SER A CA 1
ATOM 654 C C . SER A 1 81 ? -13.856 -6.639 24.723 1.00 89.75 81 SER A C 1
ATOM 656 O O . SER A 1 81 ? -13.934 -6.062 25.810 1.00 89.75 81 SER A O 1
ATOM 658 N N . SER A 1 82 ? -14.897 -7.309 24.223 1.00 90.25 82 SER A N 1
ATOM 659 C CA . SER A 1 82 ? -16.177 -7.379 24.943 1.00 90.25 82 SER A CA 1
ATOM 660 C C . SER A 1 82 ? -16.030 -7.993 26.344 1.00 90.25 82 SER A C 1
ATOM 662 O O . SER A 1 82 ? -16.740 -7.596 27.261 1.00 90.25 82 SER A O 1
ATOM 664 N N . LYS A 1 83 ? -15.059 -8.900 26.534 1.00 91.31 83 LYS A N 1
ATOM 665 C CA . LYS A 1 83 ? -14.744 -9.497 27.841 1.00 91.31 83 LYS A CA 1
ATOM 666 C C . LYS A 1 83 ? -14.204 -8.467 28.829 1.00 91.31 83 LYS A C 1
ATOM 668 O O . LYS A 1 83 ? -14.617 -8.476 29.983 1.00 91.31 83 LYS A O 1
ATOM 673 N N . ASP A 1 84 ? -13.317 -7.581 28.383 1.00 93.12 84 ASP A N 1
ATOM 674 C CA . ASP A 1 84 ? -12.746 -6.540 29.245 1.00 93.12 84 ASP A CA 1
ATOM 675 C C . ASP A 1 84 ? -13.801 -5.497 29.621 1.00 93.12 84 ASP A C 1
ATOM 677 O O . ASP A 1 84 ? -13.814 -5.016 30.750 1.00 93.12 84 ASP A O 1
ATOM 681 N N . ILE A 1 85 ? -14.730 -5.203 28.704 1.00 93.69 85 ILE A N 1
ATOM 682 C CA . ILE A 1 85 ? -15.891 -4.340 28.969 1.00 93.69 85 ILE A CA 1
ATOM 683 C C . ILE A 1 85 ? -16.827 -4.989 30.001 1.00 93.69 85 ILE A C 1
ATOM 685 O O . ILE A 1 85 ? -17.331 -4.314 30.895 1.00 93.69 85 ILE A O 1
ATOM 689 N N . ASP A 1 86 ? -17.073 -6.298 29.912 1.00 94.50 86 ASP A N 1
ATOM 690 C CA . ASP A 1 86 ? -17.919 -7.015 30.874 1.00 94.50 86 ASP A CA 1
ATOM 691 C C . ASP A 1 86 ? -17.291 -7.126 32.270 1.00 94.50 86 ASP A C 1
ATOM 693 O O . ASP A 1 86 ? -18.020 -7.147 33.263 1.00 94.50 86 ASP A O 1
ATOM 697 N N . LEU A 1 87 ? -15.959 -7.187 32.342 1.00 96.50 87 LEU A N 1
ATOM 698 C CA . LEU A 1 87 ? -15.189 -7.235 33.587 1.00 96.50 87 LEU A CA 1
ATOM 699 C C . LEU A 1 87 ? -14.845 -5.849 34.155 1.00 96.50 87 LEU A C 1
ATOM 701 O O . LEU A 1 87 ? -14.210 -5.793 35.206 1.00 96.50 87 LEU A O 1
ATOM 705 N N . ASP A 1 88 ? -15.255 -4.765 33.489 1.00 95.31 88 ASP A N 1
ATOM 706 C CA . ASP A 1 88 ? -14.939 -3.378 33.867 1.00 95.31 88 ASP A CA 1
ATOM 707 C C . ASP A 1 88 ? -13.418 -3.103 33.944 1.00 95.31 88 ASP A C 1
ATOM 709 O O . ASP A 1 88 ? -12.920 -2.394 34.814 1.00 95.31 88 ASP A O 1
ATOM 713 N N . LEU A 1 89 ? -12.650 -3.716 33.033 1.00 94.81 89 LEU A N 1
ATOM 714 C CA . LEU A 1 89 ? -11.187 -3.584 32.918 1.00 94.81 89 LEU A CA 1
ATOM 715 C C . LEU A 1 89 ? -10.755 -2.665 31.763 1.00 94.81 89 LEU A C 1
ATOM 717 O O . LEU A 1 89 ? -9.567 -2.560 31.458 1.00 94.81 89 LEU A O 1
ATOM 721 N N . CYS A 1 90 ? -11.711 -2.030 31.088 1.00 92.44 90 CYS A N 1
ATOM 722 C CA . CYS A 1 90 ? -11.458 -1.181 29.934 1.00 92.44 90 CYS A CA 1
ATOM 723 C C . CYS A 1 90 ? -11.141 0.261 30.360 1.00 92.44 90 CYS A C 1
ATOM 725 O O . CYS A 1 90 ? -11.963 0.919 30.989 1.00 92.44 90 CYS A O 1
ATOM 727 N N . PHE A 1 91 ? -9.973 0.777 29.966 1.00 88.75 91 PHE A N 1
ATOM 728 C CA . PHE A 1 91 ? -9.543 2.150 30.282 1.00 88.75 91 PHE A CA 1
ATOM 729 C C . PHE A 1 91 ? -9.786 3.155 29.148 1.00 88.75 91 PHE A C 1
ATOM 731 O O . PHE A 1 91 ? -9.446 4.329 29.292 1.00 88.75 91 PHE A O 1
ATOM 738 N N . SER A 1 92 ? -10.388 2.709 28.039 1.00 87.69 92 SER A N 1
ATOM 739 C CA . SER A 1 92 ? -10.669 3.580 26.898 1.00 87.69 92 SER A CA 1
ATOM 740 C C . SER A 1 92 ? -11.637 4.703 27.271 1.00 87.69 92 SER A C 1
ATOM 742 O O . SER A 1 92 ? -12.487 4.571 28.158 1.00 87.69 92 SER A O 1
ATOM 744 N N . LYS A 1 93 ? -11.534 5.819 26.548 1.00 91.44 93 LYS A N 1
ATOM 745 C CA . LYS A 1 93 ? -12.444 6.956 26.688 1.00 91.44 93 LYS A CA 1
ATOM 746 C C . LYS A 1 93 ? -13.903 6.533 26.489 1.00 91.44 93 LYS A C 1
ATOM 748 O O . LYS A 1 93 ? -14.214 5.773 25.574 1.00 91.44 93 LYS A O 1
ATOM 753 N N . ASN A 1 94 ? -14.799 7.100 27.300 1.00 94.81 94 ASN A N 1
ATOM 754 C CA . ASN A 1 94 ? -16.216 6.784 27.186 1.00 94.81 94 ASN A CA 1
ATOM 755 C C . ASN A 1 94 ? -16.813 7.286 25.862 1.00 94.81 94 ASN A C 1
ATOM 757 O O . ASN A 1 94 ? -16.642 8.455 25.508 1.00 94.81 94 ASN A O 1
ATOM 761 N N . CYS A 1 95 ? -17.560 6.418 25.186 1.00 95.88 95 CYS A N 1
ATOM 762 C CA . CYS A 1 95 ? -18.380 6.722 24.019 1.00 95.88 95 CYS A CA 1
ATOM 763 C C . CYS A 1 95 ? -19.867 6.784 24.394 1.00 95.88 95 CYS A C 1
ATOM 765 O O . CYS A 1 95 ? -20.324 6.118 25.325 1.00 95.88 95 CYS A O 1
ATOM 767 N N . THR A 1 96 ? -20.645 7.575 23.658 1.00 97.44 96 THR A N 1
ATOM 768 C CA . THR A 1 96 ? -22.113 7.635 23.800 1.00 97.44 96 THR A CA 1
ATOM 769 C C . THR A 1 96 ? -22.859 7.074 22.595 1.00 97.44 96 THR A C 1
ATOM 771 O O . THR A 1 96 ? -24.016 6.671 22.716 1.00 97.44 96 THR A O 1
ATOM 774 N N . ALA A 1 97 ? -22.188 7.010 21.444 1.00 96.69 97 ALA A N 1
ATOM 775 C CA . ALA A 1 97 ? -22.731 6.507 20.194 1.00 96.69 97 ALA A CA 1
ATOM 776 C C . ALA A 1 97 ? -21.662 5.748 19.400 1.00 96.69 97 ALA A C 1
ATOM 778 O O . ALA A 1 97 ? -20.475 6.066 19.468 1.00 96.69 97 ALA A O 1
ATOM 779 N N . ASP A 1 98 ? -22.098 4.792 18.580 1.00 94.38 98 ASP A N 1
ATOM 780 C CA . ASP A 1 98 ? -21.226 3.994 17.707 1.00 94.38 98 ASP A CA 1
ATOM 781 C C . ASP A 1 98 ? -20.351 4.859 16.791 1.00 94.38 98 ASP A C 1
ATOM 783 O O . ASP A 1 98 ? -19.183 4.549 16.562 1.00 94.38 98 ASP A O 1
ATOM 787 N N . SER A 1 99 ? -20.888 5.986 16.314 1.00 93.31 99 SER A N 1
ATOM 788 C CA . SER A 1 99 ? -20.196 6.917 15.418 1.00 93.31 99 SER A CA 1
ATOM 789 C C . SER A 1 99 ? -18.996 7.630 16.046 1.00 93.31 99 SER A C 1
ATOM 791 O O . SER A 1 99 ? -18.201 8.213 15.315 1.00 93.31 99 SER A O 1
ATOM 793 N N . GLU A 1 100 ? -18.862 7.623 17.375 1.00 94.50 100 GLU A N 1
ATOM 794 C CA . GLU A 1 100 ? -17.702 8.197 18.072 1.00 94.50 100 GLU A CA 1
ATOM 795 C C . GLU A 1 100 ? -16.500 7.243 18.069 1.00 94.50 100 GLU A C 1
ATOM 797 O O . GLU A 1 100 ? -15.361 7.676 18.238 1.00 94.50 100 GLU A O 1
ATOM 802 N N . CYS A 1 101 ? -16.731 5.948 17.853 1.00 92.31 101 CYS A N 1
ATOM 803 C CA . CYS A 1 101 ? -15.691 4.932 17.833 1.00 92.31 101 CYS A CA 1
ATOM 804 C C . CYS A 1 101 ? -15.124 4.755 16.425 1.00 92.31 101 CYS A C 1
ATOM 806 O O . CYS A 1 101 ? -15.859 4.665 15.435 1.00 92.31 101 CYS A O 1
ATOM 808 N N . LEU A 1 102 ? -13.802 4.608 16.314 1.00 90.19 102 LEU A N 1
ATOM 809 C CA . LEU A 1 102 ? -13.184 4.281 15.029 1.00 90.19 102 LEU A CA 1
ATOM 810 C C . LEU A 1 102 ? -13.718 2.941 14.485 1.00 90.19 102 LEU A C 1
ATOM 812 O O . LEU A 1 102 ? -14.017 2.845 13.294 1.00 90.19 102 LEU A O 1
ATOM 816 N N . SER A 1 103 ? -13.961 1.974 15.377 1.00 89.56 103 SER A N 1
ATOM 817 C CA . SER A 1 103 ? -14.560 0.662 15.091 1.00 89.56 103 SER A CA 1
ATOM 818 C C . SER A 1 103 ? -16.071 0.674 14.807 1.00 89.56 103 SER A C 1
ATOM 820 O O . SER A 1 103 ? -16.636 -0.383 14.541 1.00 89.56 103 SER A O 1
ATOM 822 N N . ASN A 1 104 ? -16.746 1.831 14.861 1.00 91.44 104 ASN A N 1
ATOM 823 C CA . ASN A 1 104 ? -18.208 1.944 14.723 1.00 91.44 104 ASN A CA 1
ATOM 824 C C . ASN A 1 104 ? -19.014 1.111 15.740 1.00 91.44 104 ASN A C 1
ATOM 826 O O . ASN A 1 104 ? -20.111 0.656 15.421 1.00 91.44 104 ASN A O 1
ATOM 830 N N . LYS A 1 105 ? -18.482 0.857 16.942 1.00 92.44 105 LYS A N 1
ATOM 831 C CA . LYS A 1 105 ? -19.191 0.064 17.954 1.00 92.44 105 LYS A CA 1
ATOM 832 C C . LYS A 1 105 ? -18.902 0.559 19.365 1.00 92.44 105 LYS A C 1
ATOM 834 O O . LYS A 1 105 ? -17.757 0.506 19.811 1.00 92.44 105 LYS A O 1
ATOM 839 N N . CYS A 1 106 ? -19.947 0.988 20.059 1.00 95.00 106 CYS A N 1
ATOM 840 C CA . CYS A 1 106 ? -19.938 1.470 21.431 1.00 95.00 106 CYS A CA 1
ATOM 841 C C . CYS A 1 106 ? -20.784 0.540 22.316 1.00 95.00 106 CYS A C 1
ATOM 843 O O . CYS A 1 106 ? -21.994 0.407 22.134 1.00 95.00 106 CYS A O 1
ATOM 845 N N . ILE A 1 107 ? -20.163 -0.119 23.294 1.00 94.88 107 ILE A N 1
ATOM 846 C CA . ILE A 1 107 ? -20.817 -1.089 24.183 1.00 94.88 107 ILE A CA 1
ATOM 847 C C . ILE A 1 107 ? -20.586 -0.665 25.628 1.00 94.88 107 ILE A C 1
ATOM 849 O O . ILE A 1 107 ? -19.446 -0.525 26.057 1.00 94.88 107 ILE A O 1
ATOM 853 N N . LYS A 1 108 ? -21.676 -0.468 26.383 1.00 95.50 108 LYS A N 1
ATOM 854 C CA . LYS A 1 108 ? -21.645 -0.007 27.788 1.00 95.50 108 LYS A CA 1
ATOM 855 C C . LYS A 1 108 ? -20.757 1.227 28.006 1.00 95.50 108 LYS A C 1
ATOM 857 O O . LYS A 1 108 ? -20.149 1.384 29.056 1.00 95.50 108 LYS A O 1
ATOM 862 N N . GLY A 1 109 ? -20.703 2.104 27.009 1.00 95.94 109 GLY A N 1
ATOM 863 C CA . GLY A 1 109 ? -19.902 3.314 27.068 1.00 95.94 109 GLY A CA 1
ATOM 864 C C . GLY A 1 109 ? -18.442 3.149 26.657 1.00 95.94 109 GLY A C 1
ATOM 865 O O . GLY A 1 109 ? -17.726 4.126 26.763 1.00 95.94 109 GLY A O 1
ATOM 866 N N . HIS A 1 110 ? -17.989 2.000 26.148 1.00 95.06 110 HIS A N 1
ATOM 867 C CA . HIS A 1 110 ? -16.624 1.827 25.632 1.00 95.06 110 HIS A CA 1
ATOM 868 C C . HIS A 1 110 ? -16.610 1.400 24.167 1.00 95.06 110 HIS A C 1
ATOM 870 O O . HIS A 1 110 ? -17.487 0.659 23.712 1.00 95.06 110 HIS A O 1
ATOM 876 N N . CYS A 1 111 ? -15.594 1.836 23.422 1.00 92.81 111 CYS A N 1
ATOM 877 C CA . CYS A 1 111 ? -15.413 1.378 22.053 1.00 92.81 111 CYS A CA 1
ATOM 878 C C . CYS A 1 111 ? -14.980 -0.087 22.044 1.00 92.81 111 CYS A C 1
ATOM 880 O O . CYS A 1 111 ? -14.105 -0.484 22.811 1.00 92.81 111 CYS A O 1
ATOM 882 N N . SER A 1 112 ? -15.587 -0.898 21.180 1.00 91.50 112 SER A N 1
ATOM 883 C CA . SER A 1 112 ? -15.275 -2.324 21.083 1.00 91.50 112 SER A CA 1
ATOM 884 C C . SER A 1 112 ? -14.733 -2.682 19.708 1.00 91.50 112 SER A C 1
ATOM 886 O O . SER A 1 112 ? -15.242 -2.209 18.689 1.00 91.50 112 SER A O 1
ATOM 888 N N . THR A 1 113 ? -13.688 -3.505 19.684 1.00 82.31 113 THR A N 1
ATOM 889 C CA . THR A 1 113 ? -13.185 -4.161 18.477 1.00 82.31 113 THR A CA 1
ATOM 890 C C . THR A 1 113 ? -13.850 -5.527 18.367 1.00 82.31 113 THR A C 1
ATOM 892 O O . THR A 1 113 ? -13.736 -6.351 19.270 1.00 82.31 113 THR A O 1
ATOM 895 N N . ASP A 1 114 ? -14.588 -5.755 17.285 1.00 71.69 114 ASP A N 1
ATOM 896 C CA . ASP A 1 114 ? -15.261 -7.032 17.030 1.00 71.69 114 ASP A CA 1
ATOM 897 C C . ASP A 1 114 ? -14.782 -7.616 15.699 1.00 71.69 114 ASP A C 1
ATOM 899 O O . ASP A 1 114 ? -14.329 -6.871 14.827 1.00 71.69 114 ASP A O 1
ATOM 903 N N . GLU A 1 115 ? -14.900 -8.931 15.527 1.00 68.75 115 GLU A N 1
ATOM 904 C CA . GLU A 1 115 ? -14.547 -9.627 14.283 1.00 68.75 115 GLU A CA 1
ATOM 905 C C . GLU A 1 115 ? -15.375 -9.123 13.091 1.00 68.75 115 GLU A C 1
ATOM 907 O O . GLU A 1 115 ? -14.883 -9.118 11.964 1.00 68.75 115 GLU A O 1
ATOM 912 N N . ASP A 1 116 ? -16.593 -8.635 13.348 1.00 72.06 116 ASP A N 1
ATOM 913 C CA . ASP A 1 116 ? -17.481 -8.060 12.331 1.00 72.06 116 ASP A CA 1
ATOM 914 C C . ASP A 1 116 ? -17.051 -6.652 11.872 1.00 72.06 116 ASP A C 1
ATOM 916 O O . ASP A 1 116 ? -17.391 -6.237 10.766 1.00 72.06 116 ASP A O 1
ATOM 920 N N . ASN A 1 117 ? -16.308 -5.913 12.708 1.00 66.69 117 ASN A N 1
ATOM 921 C CA . ASN A 1 117 ? -15.822 -4.556 12.429 1.00 66.69 117 ASN A CA 1
ATOM 922 C C . ASN A 1 117 ? -14.352 -4.413 12.864 1.00 66.69 117 ASN A C 1
ATOM 924 O O . ASN A 1 117 ? -14.043 -3.713 13.840 1.00 66.69 117 ASN A O 1
ATOM 928 N N . PRO A 1 118 ? -13.428 -5.085 12.159 1.00 71.81 118 PRO A N 1
ATOM 929 C CA . PRO A 1 118 ? -12.009 -4.984 12.449 1.00 71.81 118 PRO A CA 1
ATOM 930 C C . PRO A 1 118 ? -11.520 -3.552 12.219 1.00 71.81 118 PRO A C 1
ATOM 932 O O . PRO A 1 118 ? -11.989 -2.845 11.324 1.00 71.81 118 PRO A O 1
ATOM 935 N N . ILE A 1 119 ? -10.548 -3.121 13.026 1.00 70.94 119 ILE A N 1
ATOM 936 C CA . ILE A 1 119 ? -9.898 -1.827 12.813 1.00 70.94 119 ILE A CA 1
ATOM 937 C C . ILE A 1 119 ? -9.186 -1.879 11.464 1.00 70.94 119 ILE A C 1
ATOM 939 O O . ILE A 1 119 ? -8.278 -2.682 11.248 1.00 70.94 119 ILE A O 1
ATOM 943 N N . ILE A 1 120 ? -9.616 -1.004 10.564 1.00 80.69 120 ILE A N 1
ATOM 944 C CA . ILE A 1 120 ? -9.065 -0.885 9.222 1.00 80.69 120 ILE A CA 1
ATOM 945 C C . ILE A 1 120 ? -7.721 -0.157 9.321 1.00 80.69 120 ILE A C 1
ATOM 947 O O . ILE A 1 120 ? -7.615 0.913 9.927 1.00 80.69 120 ILE A O 1
ATOM 951 N N . GLN A 1 121 ? -6.689 -0.743 8.720 1.00 84.00 121 GLN A N 1
ATOM 952 C CA . GLN A 1 121 ? -5.356 -0.165 8.630 1.00 84.00 121 GLN A CA 1
ATOM 953 C C . GLN A 1 121 ? -5.182 0.522 7.275 1.00 84.00 121 GLN A C 1
ATOM 955 O O . GLN A 1 121 ? -5.653 0.041 6.244 1.00 84.00 121 GLN A O 1
ATOM 960 N N . CYS A 1 122 ? -4.455 1.635 7.278 1.00 87.88 122 CYS A N 1
ATOM 961 C CA . CYS A 1 122 ? -3.950 2.238 6.055 1.00 87.88 122 CYS A CA 1
ATOM 962 C C . CYS A 1 122 ? -2.559 1.704 5.739 1.00 87.88 122 CYS A C 1
ATOM 964 O O . CYS A 1 122 ? -1.667 1.745 6.589 1.00 87.88 122 CYS A O 1
ATOM 966 N N . GLN A 1 123 ? -2.365 1.251 4.505 1.00 86.94 123 GLN A N 1
ATOM 967 C CA . GLN A 1 123 ? -1.053 0.879 3.999 1.00 86.94 123 GLN A CA 1
ATOM 968 C C . GLN A 1 123 ? -0.771 1.594 2.683 1.00 86.94 123 GLN A C 1
ATOM 970 O O . GLN A 1 123 ? -1.661 1.827 1.863 1.00 86.94 123 GLN A O 1
ATOM 975 N N . TYR A 1 124 ? 0.486 1.983 2.502 1.00 82.75 124 TYR A N 1
ATOM 976 C CA . TYR A 1 124 ? 0.953 2.558 1.255 1.00 82.75 124 TYR A CA 1
ATOM 977 C C . TYR A 1 124 ? 1.229 1.412 0.287 1.00 82.75 124 TYR A C 1
ATOM 979 O O . TYR A 1 124 ? 2.188 0.667 0.458 1.00 82.75 124 TYR A O 1
ATOM 987 N N . VAL A 1 125 ? 0.347 1.234 -0.691 1.00 83.25 125 VAL A N 1
ATOM 988 C CA . VAL A 1 125 ? 0.435 0.141 -1.659 1.00 83.25 125 VAL A CA 1
ATOM 989 C C . VAL A 1 125 ? 0.788 0.674 -3.028 1.00 83.25 125 VAL A C 1
ATOM 991 O O . VAL A 1 125 ? 0.361 1.753 -3.457 1.00 83.25 125 VAL A O 1
ATOM 994 N N . ARG A 1 126 ? 1.552 -0.122 -3.761 1.00 74.75 126 ARG A N 1
ATOM 995 C CA . ARG A 1 126 ? 1.863 0.177 -5.146 1.00 74.75 126 ARG A CA 1
ATOM 996 C C . ARG A 1 126 ? 0.645 -0.075 -6.023 1.00 74.75 126 ARG A C 1
ATOM 998 O O . ARG A 1 126 ? 0.043 -1.145 -6.003 1.00 74.75 126 ARG A O 1
ATOM 1005 N N . THR A 1 127 ? 0.296 0.899 -6.853 1.00 69.69 127 THR A N 1
ATOM 1006 C CA . THR A 1 127 ? -0.676 0.672 -7.918 1.00 69.69 127 THR A CA 1
ATOM 1007 C C . THR A 1 127 ? -0.007 -0.138 -9.026 1.00 69.69 127 THR A C 1
ATOM 1009 O O . THR A 1 127 ? 0.899 0.331 -9.714 1.00 69.69 127 THR A O 1
ATOM 1012 N N . ILE A 1 128 ? -0.415 -1.397 -9.186 1.00 62.09 128 ILE A N 1
ATOM 1013 C CA . ILE A 1 128 ? 0.007 -2.216 -10.325 1.00 62.09 128 ILE A CA 1
ATOM 1014 C C . ILE A 1 128 ? -0.784 -1.713 -11.536 1.00 62.09 128 ILE A C 1
ATOM 1016 O O . ILE A 1 128 ? -1.990 -1.930 -11.628 1.00 62.09 128 ILE A O 1
ATOM 1020 N N . HIS A 1 129 ? -0.130 -0.967 -12.426 1.00 55.38 129 HIS A N 1
ATOM 1021 C CA . HIS A 1 129 ? -0.683 -0.631 -13.738 1.00 55.38 129 HIS A CA 1
ATOM 1022 C C . HIS A 1 129 ? -0.176 -1.674 -14.729 1.00 55.38 129 HIS A C 1
ATOM 1024 O O . HIS A 1 129 ? 1.027 -1.856 -14.894 1.00 55.38 129 HIS A O 1
ATOM 1030 N N . SER A 1 130 ? -1.100 -2.374 -15.373 1.00 50.12 130 SER A N 1
ATOM 1031 C CA . SER A 1 130 ? -0.842 -3.481 -16.294 1.00 50.12 130 SER A CA 1
ATOM 1032 C C . SER A 1 130 ? -0.335 -3.044 -17.680 1.00 50.12 130 SER A C 1
ATOM 1034 O O . SER A 1 130 ? -0.463 -3.809 -18.629 1.00 50.12 130 SER A O 1
ATOM 1036 N N . ASN A 1 131 ? 0.217 -1.831 -17.834 1.00 47.31 131 ASN A N 1
ATOM 1037 C CA . ASN A 1 131 ? 0.659 -1.324 -19.138 1.00 47.31 131 ASN A CA 1
ATOM 1038 C C . ASN A 1 131 ? 1.956 -0.486 -19.036 1.00 47.31 131 ASN A C 1
ATOM 1040 O O . ASN A 1 131 ? 1.905 0.654 -18.575 1.00 47.31 131 ASN A O 1
ATOM 1044 N N . PRO A 1 132 ? 3.125 -1.011 -19.462 1.00 50.69 132 PRO A N 1
ATOM 1045 C CA . PRO A 1 132 ? 4.422 -0.377 -19.204 1.00 50.69 132 PRO A CA 1
ATOM 1046 C C . PRO A 1 132 ? 4.943 0.562 -20.311 1.00 50.69 132 PRO A C 1
ATOM 1048 O O . PRO A 1 132 ? 6.015 1.140 -20.147 1.00 50.69 132 PRO A O 1
ATOM 1051 N N . ILE A 1 133 ? 4.232 0.752 -21.427 1.00 46.75 133 ILE A N 1
ATOM 1052 C CA . ILE A 1 133 ? 4.864 1.295 -22.649 1.00 46.75 133 ILE A CA 1
ATOM 1053 C C . ILE A 1 133 ? 5.176 2.803 -22.562 1.00 46.75 133 ILE A C 1
ATOM 1055 O O . ILE A 1 133 ? 6.184 3.256 -23.098 1.00 46.75 133 ILE A O 1
ATOM 1059 N N . PHE A 1 134 ? 4.384 3.595 -21.834 1.00 40.19 134 PHE A N 1
ATOM 1060 C CA . PHE A 1 134 ? 4.637 5.035 -21.679 1.00 40.19 134 PHE A CA 1
ATOM 1061 C C . PHE A 1 134 ? 4.352 5.521 -20.265 1.00 40.19 134 PHE A C 1
ATOM 1063 O 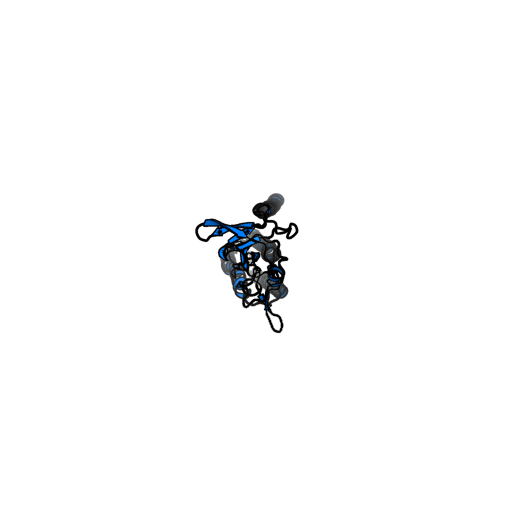O . PHE A 1 134 ? 3.573 6.444 -20.074 1.00 40.19 134 PHE A O 1
ATOM 1070 N N . GLY A 1 135 ? 5.012 4.882 -19.294 1.00 43.25 135 GLY A N 1
ATOM 1071 C CA . GLY A 1 135 ? 5.311 5.457 -17.984 1.00 43.25 135 GLY A CA 1
ATOM 1072 C C . GLY A 1 135 ? 4.226 6.351 -17.392 1.00 43.25 135 GLY A C 1
ATOM 1073 O O . GLY A 1 135 ? 4.468 7.540 -17.196 1.00 43.25 135 GLY A O 1
ATOM 1074 N N . ASP A 1 136 ? 3.089 5.772 -17.016 1.00 43.69 136 ASP A N 1
ATOM 1075 C CA . ASP A 1 136 ? 2.413 6.325 -15.852 1.00 43.69 136 ASP A CA 1
ATOM 1076 C C . ASP A 1 136 ? 3.365 6.095 -14.679 1.00 43.69 136 ASP A C 1
ATOM 1078 O O . ASP A 1 136 ? 3.849 4.976 -14.458 1.00 43.69 136 ASP A O 1
ATOM 1082 N N . ALA A 1 137 ? 3.742 7.178 -13.998 1.00 48.22 137 ALA A N 1
ATOM 1083 C CA . ALA A 1 137 ? 4.608 7.093 -12.834 1.00 48.22 137 ALA A CA 1
ATOM 1084 C C . ALA A 1 137 ? 4.023 6.023 -11.913 1.00 48.22 137 ALA A C 1
ATOM 1086 O O . ALA A 1 137 ? 2.841 6.101 -11.589 1.00 48.22 137 ALA A O 1
ATOM 1087 N N . LYS A 1 138 ? 4.825 5.009 -11.552 1.00 56.59 138 LYS A N 1
ATOM 1088 C CA . LYS A 1 138 ? 4.450 3.973 -10.582 1.00 56.59 138 LYS A CA 1
ATOM 1089 C C . LYS A 1 138 ? 3.838 4.679 -9.374 1.00 56.59 138 LYS A C 1
ATOM 1091 O O . LYS A 1 138 ? 4.561 5.241 -8.558 1.00 56.59 138 LYS A O 1
ATOM 1096 N N . GLY A 1 139 ? 2.513 4.721 -9.323 1.00 64.00 139 GLY A N 1
ATOM 1097 C CA . GLY A 1 139 ? 1.808 5.487 -8.320 1.00 64.00 139 GLY A CA 1
ATOM 1098 C C . GLY A 1 139 ? 1.762 4.649 -7.068 1.00 64.00 139 GLY A C 1
ATOM 1099 O O . GLY A 1 139 ? 1.398 3.472 -7.124 1.00 64.00 139 GLY A O 1
ATOM 1100 N N . TYR A 1 140 ? 2.109 5.230 -5.939 1.00 73.75 140 TYR A N 1
ATOM 1101 C CA . TYR A 1 140 ? 1.667 4.665 -4.684 1.00 73.75 140 TYR A CA 1
ATOM 1102 C C . TYR A 1 140 ? 0.339 5.304 -4.327 1.00 73.75 140 TYR A C 1
ATOM 1104 O O . TYR A 1 140 ? 0.132 6.501 -4.536 1.00 73.75 140 TYR A O 1
ATOM 1112 N N . LYS A 1 141 ? -0.565 4.496 -3.795 1.00 80.94 141 LYS A N 1
ATOM 1113 C CA . LYS A 1 141 ? -1.781 4.997 -3.174 1.00 80.94 141 LYS A CA 1
ATOM 1114 C C . LYS A 1 141 ? -1.837 4.476 -1.754 1.00 80.94 141 LYS A C 1
ATOM 1116 O O . LYS A 1 141 ? -1.512 3.321 -1.490 1.00 80.94 141 LYS A O 1
ATOM 1121 N N . THR A 1 142 ? -2.279 5.322 -0.841 1.00 82.31 142 THR A N 1
ATOM 1122 C CA . THR A 1 142 ? -2.791 4.843 0.436 1.00 82.31 142 THR A CA 1
ATOM 1123 C C . THR A 1 142 ? -4.047 4.029 0.163 1.00 82.31 142 THR A C 1
ATOM 1125 O O . THR A 1 142 ? -4.949 4.499 -0.533 1.00 82.31 142 THR A O 1
ATOM 1128 N N . HIS A 1 143 ? -4.097 2.811 0.682 1.00 87.38 143 HIS A N 1
ATOM 1129 C CA . HIS A 1 143 ? -5.287 1.978 0.643 1.00 87.38 143 HIS A CA 1
ATOM 1130 C C . HIS A 1 143 ? -5.694 1.578 2.050 1.00 87.38 143 HIS A C 1
ATOM 1132 O O . HIS A 1 143 ? -4.857 1.259 2.897 1.00 87.38 143 HIS A O 1
ATOM 1138 N N . CYS A 1 144 ? -6.998 1.605 2.267 1.00 89.88 144 CYS A N 1
ATOM 1139 C CA . CYS A 1 144 ? -7.636 1.182 3.491 1.00 89.88 144 CYS A CA 1
ATOM 1140 C C . CYS A 1 144 ? -8.082 -0.267 3.368 1.00 89.88 144 CYS A C 1
ATOM 1142 O O . CYS A 1 144 ? -8.802 -0.623 2.440 1.00 89.88 144 CYS A O 1
ATOM 1144 N N . GLY A 1 145 ? -7.713 -1.095 4.335 1.00 90.69 145 GLY A N 1
ATOM 1145 C CA . GLY A 1 145 ? -8.252 -2.442 4.404 1.00 90.69 145 GLY A CA 1
ATOM 1146 C C . GLY A 1 145 ? -7.914 -3.154 5.700 1.00 90.69 145 GLY A C 1
ATOM 1147 O O . GLY A 1 145 ? -7.383 -2.577 6.650 1.00 90.69 145 GLY A O 1
ATOM 1148 N N . LEU A 1 146 ? -8.250 -4.432 5.728 1.00 89.88 146 LEU A N 1
ATOM 1149 C CA . LEU A 1 146 ? -7.930 -5.347 6.803 1.00 89.88 146 LEU A CA 1
ATOM 1150 C C . LEU A 1 146 ? -6.407 -5.437 6.982 1.00 89.88 146 LEU A C 1
ATOM 1152 O O . LEU A 1 146 ? -5.686 -5.537 5.981 1.00 89.88 146 LEU A O 1
ATOM 1156 N N . PRO A 1 147 ? -5.912 -5.404 8.229 1.00 88.44 147 PRO A N 1
ATOM 1157 C CA . PRO A 1 147 ? -4.492 -5.546 8.504 1.00 88.44 147 PRO A CA 1
ATOM 1158 C C . PRO A 1 147 ? -4.024 -6.988 8.256 1.00 88.44 147 PRO A C 1
ATOM 1160 O O . PRO A 1 147 ? -4.825 -7.920 8.131 1.00 88.44 147 PRO A O 1
ATOM 1163 N N . ALA A 1 148 ? -2.706 -7.180 8.193 1.00 90.00 148 ALA A N 1
ATOM 1164 C CA . ALA A 1 148 ? -2.111 -8.491 7.950 1.00 90.00 148 ALA A CA 1
ATOM 1165 C C . ALA A 1 148 ? -2.577 -9.542 8.982 1.00 90.00 148 ALA A C 1
ATOM 1167 O O . ALA A 1 148 ? -2.726 -9.253 10.170 1.00 90.00 148 ALA A O 1
ATOM 1168 N N . GLY A 1 149 ? -2.822 -10.770 8.519 1.00 89.31 149 GLY A N 1
ATOM 1169 C CA . GLY A 1 149 ? -3.302 -11.895 9.332 1.00 89.31 149 GLY A CA 1
ATOM 1170 C C . GLY A 1 149 ? -4.826 -12.020 9.457 1.00 89.31 149 GLY A C 1
ATOM 1171 O O . GLY A 1 149 ? -5.307 -13.070 9.884 1.00 89.31 149 GLY A O 1
ATOM 1172 N N . TYR A 1 150 ? -5.602 -11.009 9.055 1.00 90.56 150 TYR A N 1
ATOM 1173 C CA . TYR A 1 150 ? -7.069 -11.072 9.089 1.00 90.56 150 TYR A CA 1
ATOM 1174 C C . TYR A 1 150 ? -7.631 -11.846 7.903 1.00 90.56 150 TYR A C 1
ATOM 1176 O O . TYR A 1 150 ? -7.083 -11.790 6.804 1.00 90.56 150 TYR A O 1
ATOM 1184 N N . LYS A 1 151 ? -8.746 -12.556 8.112 1.00 93.81 151 LYS A N 1
ATOM 1185 C CA . LYS A 1 151 ? -9.427 -13.296 7.042 1.00 93.81 151 LYS A CA 1
ATOM 1186 C C . LYS A 1 151 ? -9.966 -12.338 5.983 1.00 93.81 151 LYS A C 1
ATOM 1188 O O . LYS A 1 151 ? -10.622 -11.361 6.321 1.00 93.81 151 LYS A O 1
ATOM 1193 N N . CYS A 1 152 ? -9.745 -12.660 4.715 1.00 94.38 152 CYS A N 1
ATOM 1194 C CA . CYS A 1 152 ? -10.181 -11.849 3.578 1.00 94.38 152 CYS A CA 1
ATOM 1195 C C . CYS A 1 152 ? -10.877 -12.709 2.522 1.00 94.38 152 CYS A C 1
ATOM 1197 O O . CYS A 1 152 ? -10.605 -13.901 2.391 1.00 94.38 152 CYS A O 1
ATOM 1199 N N . ASN A 1 153 ? -11.766 -12.109 1.736 1.00 95.25 153 ASN A N 1
ATOM 1200 C CA . ASN A 1 153 ? -12.408 -12.774 0.601 1.00 95.25 153 ASN A CA 1
ATOM 1201 C C . ASN A 1 153 ? -11.732 -12.385 -0.715 1.00 95.25 153 ASN A C 1
ATOM 1203 O O . ASN A 1 153 ? -11.623 -13.205 -1.634 1.00 95.25 153 ASN A O 1
ATOM 1207 N N . SER A 1 154 ? -11.255 -11.144 -0.802 1.00 94.06 154 SER A N 1
ATOM 1208 C CA . SER A 1 154 ? -10.631 -10.558 -1.980 1.00 94.06 154 SER A CA 1
ATOM 1209 C C . SER A 1 154 ? -9.390 -9.740 -1.622 1.00 94.06 154 SER A C 1
ATOM 1211 O O . SER A 1 154 ? -9.238 -9.264 -0.502 1.00 94.06 154 SER A O 1
ATOM 1213 N N . ASN A 1 155 ? -8.515 -9.521 -2.606 1.00 91.12 155 ASN A N 1
ATOM 1214 C CA . ASN A 1 155 ? -7.340 -8.659 -2.457 1.00 91.12 155 ASN A CA 1
ATOM 1215 C C . ASN A 1 155 ? -7.706 -7.232 -2.025 1.00 91.12 155 ASN A C 1
ATOM 1217 O O . ASN A 1 155 ? -6.955 -6.615 -1.285 1.00 91.12 155 ASN A O 1
ATOM 1221 N N . LYS A 1 156 ? -8.865 -6.715 -2.455 1.00 90.12 156 LYS A N 1
ATOM 1222 C CA . LYS A 1 156 ? -9.314 -5.354 -2.122 1.00 90.12 156 LYS A CA 1
ATOM 1223 C C . LYS A 1 156 ? -9.670 -5.193 -0.647 1.00 90.12 156 LYS A C 1
ATOM 1225 O O . LYS A 1 156 ? -9.652 -4.069 -0.157 1.00 90.12 156 LYS A O 1
ATOM 1230 N N . ASP A 1 157 ? -9.988 -6.298 0.024 1.00 91.38 157 ASP A N 1
ATOM 1231 C CA . ASP A 1 157 ? -10.363 -6.295 1.434 1.00 91.38 157 ASP A CA 1
ATOM 1232 C C . ASP A 1 157 ? -9.145 -5.976 2.309 1.00 91.38 157 ASP A C 1
ATOM 1234 O O . ASP A 1 157 ? -9.304 -5.431 3.392 1.00 91.38 157 ASP A O 1
ATOM 1238 N N . CYS A 1 158 ? -7.934 -6.294 1.843 1.00 91.69 158 CYS A N 1
ATOM 1239 C CA . CYS A 1 158 ? -6.685 -6.120 2.577 1.00 91.69 158 CYS A CA 1
ATOM 1240 C C . CYS A 1 158 ? -6.066 -4.750 2.327 1.00 91.69 158 CYS A C 1
ATOM 1242 O O . CYS A 1 158 ? -6.032 -4.283 1.187 1.00 91.69 158 CYS A O 1
ATOM 1244 N N . SER A 1 159 ? -5.497 -4.141 3.369 1.00 90.81 159 SER A N 1
ATOM 1245 C CA . SER A 1 159 ? -4.771 -2.869 3.247 1.00 90.81 159 SER A CA 1
ATOM 1246 C C . SER A 1 159 ? -3.590 -2.985 2.281 1.00 90.81 159 SER A C 1
ATOM 1248 O O . SER A 1 159 ? -3.345 -2.068 1.503 1.00 90.81 159 SER A O 1
ATOM 1250 N N . SER A 1 160 ? -2.944 -4.152 2.256 1.00 90.00 160 SER A N 1
ATOM 1251 C CA . SER A 1 160 ? -1.823 -4.527 1.389 1.00 90.00 160 SER A CA 1
ATOM 1252 C C . SER A 1 160 ? -2.195 -4.818 -0.066 1.00 90.00 160 SER A C 1
ATOM 1254 O O . SER A 1 160 ? -1.311 -5.054 -0.889 1.00 90.00 160 SER A O 1
ATOM 1256 N N . PHE A 1 161 ? -3.489 -4.843 -0.407 1.00 90.38 161 PHE A N 1
ATOM 1257 C CA . PHE A 1 161 ? -3.983 -5.374 -1.681 1.00 90.38 161 PHE A CA 1
ATOM 1258 C C . PHE A 1 161 ? -3.606 -6.847 -1.950 1.00 90.38 161 PHE A C 1
ATOM 1260 O O . PHE A 1 161 ? -3.723 -7.322 -3.083 1.00 90.38 161 PHE A O 1
ATOM 1267 N N . ASN A 1 162 ? -3.190 -7.590 -0.922 1.00 91.25 162 ASN A N 1
ATOM 1268 C CA . ASN A 1 162 ? -2.748 -8.973 -1.036 1.00 91.25 162 ASN A CA 1
ATOM 1269 C C . ASN A 1 162 ? -3.555 -9.875 -0.091 1.00 91.25 162 ASN A C 1
ATOM 1271 O O . ASN A 1 162 ? -3.409 -9.808 1.127 1.00 91.25 162 ASN A O 1
ATOM 1275 N N . CYS A 1 163 ? -4.423 -10.715 -0.659 1.00 94.38 163 CYS A N 1
ATOM 1276 C CA . CYS A 1 163 ? -5.211 -11.701 0.079 1.00 94.38 163 CYS A CA 1
ATOM 1277 C C . CYS A 1 163 ? -4.693 -13.108 -0.248 1.00 94.38 163 CYS A C 1
ATOM 1279 O O . CYS A 1 163 ? -5.132 -13.752 -1.213 1.00 94.38 163 CYS A O 1
ATOM 1281 N N . GLU A 1 164 ? -3.747 -13.575 0.561 1.00 94.69 164 GLU A N 1
ATOM 1282 C CA . GLU A 1 164 ? -3.031 -14.831 0.379 1.00 94.69 164 GLU A CA 1
ATOM 1283 C C . GLU A 1 164 ? -3.921 -16.031 0.672 1.00 94.69 164 GLU A C 1
ATOM 1285 O O . GLU A 1 164 ? -4.731 -16.039 1.602 1.00 94.69 164 GLU A O 1
ATOM 1290 N N . ARG A 1 165 ? -3.782 -17.071 -0.150 1.00 96.38 165 ARG A N 1
ATOM 1291 C CA . ARG A 1 165 ? -4.582 -18.287 -0.040 1.00 96.38 165 ARG A CA 1
ATOM 1292 C C . ARG A 1 165 ? -3.822 -19.361 0.728 1.00 96.38 165 ARG A C 1
ATOM 1294 O O . ARG A 1 165 ? -2.790 -19.837 0.268 1.00 96.38 165 ARG A O 1
ATOM 1301 N N . TYR A 1 166 ? -4.406 -19.795 1.838 1.00 93.75 166 TYR A N 1
ATOM 1302 C CA . TYR A 1 166 ? -4.023 -20.994 2.579 1.00 93.75 166 TYR A CA 1
ATOM 1303 C C . TYR A 1 166 ? -4.988 -22.140 2.235 1.00 93.75 166 TYR A C 1
ATOM 1305 O O . TYR A 1 166 ? -5.932 -21.955 1.461 1.00 93.75 166 TYR A O 1
ATOM 1313 N N . THR A 1 167 ? -4.739 -23.342 2.764 1.00 94.25 167 THR A N 1
ATOM 1314 C CA . THR A 1 167 ? -5.485 -24.564 2.401 1.00 94.25 167 THR A CA 1
ATOM 1315 C C . THR A 1 167 ? -6.998 -24.406 2.537 1.00 94.25 167 THR A C 1
ATOM 1317 O O . THR A 1 167 ? -7.724 -24.769 1.614 1.00 94.25 167 THR A O 1
ATOM 1320 N N . ASP A 1 168 ? -7.460 -23.796 3.631 1.00 95.94 168 ASP A N 1
ATOM 1321 C CA . ASP A 1 168 ? -8.886 -23.756 3.994 1.00 95.94 168 ASP A CA 1
ATOM 1322 C C . ASP A 1 168 ? -9.455 -22.337 4.129 1.00 95.94 168 ASP A C 1
ATOM 1324 O O . ASP A 1 168 ? -10.657 -22.152 4.316 1.00 95.94 168 ASP A O 1
ATOM 1328 N N . TYR A 1 169 ? -8.607 -21.313 4.049 1.00 95.56 169 TYR A N 1
ATOM 1329 C CA . TYR A 1 169 ? -9.000 -19.919 4.226 1.00 95.56 169 TYR A CA 1
ATOM 1330 C C . TYR A 1 169 ? -8.022 -18.982 3.515 1.00 95.56 169 TYR A C 1
ATOM 1332 O O . TYR A 1 169 ? -6.963 -19.396 3.044 1.00 95.56 169 TYR A O 1
ATOM 1340 N N . ARG A 1 170 ? -8.375 -17.700 3.426 1.00 96.94 170 ARG A N 1
ATOM 1341 C CA . ARG A 1 170 ? -7.480 -16.656 2.924 1.00 96.94 170 ARG A CA 1
ATOM 1342 C C . ARG A 1 170 ? -7.262 -15.613 4.006 1.00 96.94 170 ARG A C 1
ATOM 1344 O O . ARG A 1 170 ? -8.199 -15.326 4.753 1.00 96.94 170 ARG A O 1
ATOM 1351 N N . ILE A 1 171 ? -6.053 -15.075 4.096 1.00 95.88 171 ILE A N 1
ATOM 1352 C CA . ILE A 1 171 ? -5.714 -13.989 5.021 1.00 95.88 171 ILE A CA 1
ATOM 1353 C C . ILE A 1 171 ? -4.965 -12.878 4.303 1.00 95.88 171 ILE A C 1
ATOM 1355 O O . ILE A 1 171 ? -4.329 -13.104 3.276 1.00 95.88 171 ILE A O 1
ATOM 1359 N N . CYS A 1 172 ? -5.045 -11.675 4.850 1.00 94.25 172 CYS A N 1
ATOM 1360 C CA . CYS A 1 172 ? -4.280 -10.549 4.354 1.00 94.25 172 CYS A CA 1
ATOM 1361 C C . CYS A 1 172 ? -2.790 -10.777 4.586 1.00 94.25 172 CYS A C 1
ATOM 1363 O O . CYS A 1 172 ? -2.360 -10.994 5.721 1.00 94.25 172 CYS A O 1
ATOM 1365 N N . GLY A 1 173 ? -2.033 -10.748 3.495 1.00 91.12 173 GLY A N 1
ATOM 1366 C CA . GLY A 1 173 ? -0.582 -10.851 3.491 1.00 91.12 173 GLY A CA 1
ATOM 1367 C C . GLY A 1 173 ? 0.085 -9.485 3.566 1.00 91.12 173 GLY A C 1
ATOM 1368 O O . GLY A 1 173 ? -0.575 -8.442 3.636 1.00 91.12 173 GLY A O 1
ATOM 1369 N N . GLU A 1 174 ? 1.410 -9.496 3.517 1.00 89.06 174 GLU A N 1
ATOM 1370 C CA . GLU A 1 174 ? 2.208 -8.287 3.317 1.00 89.06 174 GLU A CA 1
ATOM 1371 C C . GLU A 1 174 ? 1.999 -7.739 1.891 1.00 89.06 174 GLU A C 1
ATOM 1373 O O . GLU A 1 174 ? 1.581 -8.484 0.998 1.00 89.06 174 GLU A O 1
ATOM 1378 N N . PRO A 1 175 ? 2.207 -6.433 1.651 1.00 84.69 175 PRO A N 1
ATOM 1379 C CA . PRO A 1 175 ? 2.114 -5.872 0.308 1.00 84.69 175 PRO A CA 1
ATOM 1380 C C . PRO A 1 175 ? 3.116 -6.565 -0.609 1.00 84.69 175 PRO A C 1
ATOM 1382 O O . PRO A 1 175 ? 4.259 -6.816 -0.228 1.00 84.69 175 PRO A O 1
ATOM 1385 N N . ASP A 1 176 ? 2.678 -6.880 -1.828 1.00 76.12 176 ASP A N 1
ATOM 1386 C CA . ASP A 1 176 ? 3.567 -7.437 -2.843 1.00 76.12 176 ASP A CA 1
ATOM 1387 C C . ASP A 1 176 ? 4.488 -6.333 -3.382 1.00 76.12 176 ASP A C 1
ATOM 1389 O O . ASP A 1 176 ? 4.256 -5.709 -4.423 1.00 76.12 176 ASP A O 1
ATOM 1393 N N . ASP A 1 177 ? 5.555 -6.078 -2.630 1.00 68.75 177 ASP A N 1
ATOM 1394 C CA . ASP A 1 177 ? 6.653 -5.199 -3.022 1.00 68.75 177 ASP A CA 1
ATOM 1395 C C . ASP A 1 177 ? 7.608 -5.895 -4.015 1.00 68.75 177 ASP A C 1
ATOM 1397 O O . ASP A 1 177 ? 8.600 -5.305 -4.460 1.00 68.75 177 ASP A O 1
ATOM 1401 N N . GLY A 1 178 ? 7.300 -7.133 -4.433 1.00 58.75 178 GLY A N 1
ATOM 1402 C CA . GLY A 1 178 ? 8.076 -7.936 -5.383 1.00 58.75 178 GLY A CA 1
ATOM 1403 C C . GLY A 1 178 ? 8.203 -7.310 -6.775 1.00 58.75 178 GLY A C 1
ATOM 1404 O O . GLY A 1 178 ? 9.038 -7.721 -7.587 1.00 58.75 178 GLY A O 1
ATOM 1405 N N . GLY A 1 179 ? 7.446 -6.249 -7.061 1.00 54.97 179 GLY A N 1
ATOM 1406 C CA . GLY A 1 179 ? 7.598 -5.467 -8.278 1.00 54.97 179 GLY A CA 1
ATOM 1407 C C . GLY A 1 179 ? 8.969 -4.787 -8.356 1.00 54.97 179 GLY A C 1
ATOM 1408 O O . GLY A 1 179 ? 9.165 -3.720 -7.791 1.00 54.97 179 GLY A O 1
ATOM 1409 N N . CYS A 1 180 ? 9.892 -5.329 -9.153 1.00 51.91 180 CYS A N 1
ATOM 1410 C CA . CYS A 1 180 ? 11.191 -4.757 -9.549 1.00 51.91 180 CYS A CA 1
ATOM 1411 C C . CYS A 1 180 ? 11.377 -3.242 -9.273 1.00 51.91 180 CYS A C 1
ATOM 1413 O O . CYS A 1 180 ? 10.991 -2.381 -10.080 1.00 51.91 180 CYS A O 1
ATOM 1415 N N . HIS A 1 181 ? 12.001 -2.913 -8.137 1.00 48.50 181 HIS A N 1
ATOM 1416 C CA . HIS A 1 181 ? 12.354 -1.539 -7.755 1.00 48.50 181 HIS A CA 1
ATOM 1417 C C . HIS A 1 181 ? 13.561 -0.987 -8.532 1.00 48.50 181 HIS A C 1
ATOM 1419 O O . HIS A 1 181 ? 13.716 0.223 -8.651 1.00 48.50 181 HIS A O 1
ATOM 1425 N N . SER A 1 182 ? 14.378 -1.850 -9.139 1.00 51.66 182 SER A N 1
ATOM 1426 C CA . SER A 1 182 ? 15.594 -1.433 -9.852 1.00 51.66 182 SER A CA 1
ATOM 1427 C C . SER A 1 182 ? 15.849 -2.222 -11.140 1.00 51.66 182 SER A C 1
ATOM 1429 O O . SER A 1 182 ? 16.298 -1.645 -12.131 1.00 51.66 182 SER A O 1
ATOM 1431 N N . ALA A 1 183 ? 15.495 -3.511 -11.182 1.00 45.91 183 ALA A N 1
ATOM 1432 C CA . ALA A 1 183 ? 15.838 -4.381 -12.307 1.00 45.91 183 ALA A CA 1
ATOM 1433 C C . ALA A 1 183 ? 15.029 -4.119 -13.598 1.00 45.91 183 ALA A C 1
ATOM 1435 O O . ALA A 1 183 ? 15.578 -4.275 -14.682 1.00 45.91 183 ALA A O 1
ATOM 1436 N N . CYS A 1 184 ? 13.785 -3.627 -13.525 1.00 51.91 184 CYS A N 1
ATOM 1437 C CA . CYS A 1 184 ? 13.027 -3.231 -14.729 1.00 51.91 184 CYS A CA 1
ATOM 1438 C C . CYS A 1 184 ? 13.588 -1.965 -15.401 1.00 51.91 184 CYS A C 1
ATOM 1440 O O . CYS A 1 184 ? 13.516 -1.836 -16.619 1.00 51.91 184 CYS A O 1
ATOM 1442 N N . SER A 1 185 ? 14.178 -1.048 -14.625 1.00 50.88 185 SER A N 1
ATOM 1443 C CA . SER A 1 185 ? 14.931 0.085 -15.181 1.00 50.88 185 SER A CA 1
ATOM 1444 C C . SER A 1 185 ? 16.277 -0.383 -15.735 1.00 50.88 185 SER A C 1
ATOM 1446 O O . SER A 1 185 ? 16.690 0.037 -16.809 1.00 50.88 185 SER A O 1
ATOM 1448 N N . LEU A 1 186 ? 16.937 -1.326 -15.053 1.00 49.47 186 LEU A N 1
ATOM 1449 C CA . LEU A 1 186 ? 18.164 -1.940 -15.557 1.00 49.47 186 LEU A CA 1
ATOM 1450 C C . LEU A 1 186 ? 17.930 -2.704 -16.858 1.00 49.47 186 LEU A C 1
ATOM 1452 O O . LEU A 1 186 ? 18.769 -2.593 -17.731 1.00 49.47 186 LEU A O 1
ATOM 1456 N N . GLY A 1 187 ? 16.824 -3.428 -17.038 1.00 60.34 187 GLY A N 1
ATOM 1457 C CA . GLY A 1 187 ? 16.534 -4.152 -18.280 1.00 60.34 187 GLY A CA 1
ATOM 1458 C C . GLY A 1 187 ? 16.479 -3.221 -19.492 1.00 60.34 187 GLY A C 1
ATOM 1459 O O . GLY A 1 187 ? 17.219 -3.415 -20.456 1.00 60.34 187 GLY A O 1
ATOM 1460 N N . SER A 1 188 ? 15.687 -2.150 -19.414 1.00 59.66 188 SER A N 1
ATOM 1461 C CA . SER A 1 188 ? 15.619 -1.144 -20.480 1.00 59.66 188 SER A CA 1
ATOM 1462 C C . SER A 1 188 ? 16.923 -0.348 -20.612 1.00 59.66 188 SER A C 1
ATOM 1464 O O . SER A 1 188 ? 17.375 -0.096 -21.729 1.00 59.66 188 SER A O 1
ATOM 1466 N N . ALA A 1 189 ? 17.600 -0.031 -19.505 1.00 61.41 189 ALA A N 1
ATOM 1467 C CA . ALA A 1 189 ? 18.910 0.615 -19.533 1.00 61.41 189 ALA A CA 1
ATOM 1468 C C . ALA A 1 189 ? 19.996 -0.285 -20.139 1.00 61.41 189 ALA A C 1
ATOM 1470 O O . ALA A 1 189 ? 20.838 0.211 -20.876 1.00 61.41 189 ALA A O 1
ATOM 1471 N N . PHE A 1 190 ? 19.980 -1.595 -19.895 1.00 65.69 190 PHE A N 1
ATOM 1472 C CA . PHE A 1 190 ? 20.901 -2.567 -20.486 1.00 65.69 190 PHE A CA 1
ATOM 1473 C C . PHE A 1 190 ? 20.628 -2.729 -21.974 1.00 65.69 190 PHE A C 1
ATOM 1475 O O . PHE A 1 190 ? 21.577 -2.734 -22.755 1.00 65.69 190 PHE A O 1
ATOM 1482 N N . VAL A 1 191 ? 19.357 -2.790 -22.383 1.00 69.88 191 VAL A N 1
ATOM 1483 C CA . VAL A 1 191 ? 18.982 -2.797 -23.803 1.00 69.88 191 VAL A CA 1
ATOM 1484 C C . VAL A 1 191 ? 19.477 -1.521 -24.482 1.00 69.88 191 VAL A C 1
ATOM 1486 O O . VAL A 1 191 ? 20.124 -1.609 -25.520 1.00 69.88 191 VAL A O 1
ATOM 1489 N N . MET A 1 192 ? 19.290 -0.346 -23.879 1.00 67.50 192 MET A N 1
ATOM 1490 C CA . MET A 1 192 ? 19.786 0.918 -24.438 1.00 67.50 192 MET A CA 1
ATOM 1491 C C . MET A 1 192 ? 21.321 0.999 -24.429 1.00 67.50 192 MET A C 1
ATOM 1493 O O . MET A 1 192 ? 21.920 1.402 -25.426 1.00 67.50 192 MET A O 1
ATOM 1497 N N . MET A 1 193 ? 21.982 0.557 -23.357 1.00 70.94 193 MET A N 1
ATOM 1498 C CA . MET A 1 193 ? 23.446 0.537 -23.253 1.00 70.94 193 MET A CA 1
ATOM 1499 C C . MET A 1 193 ? 24.097 -0.469 -24.203 1.00 70.94 193 MET A C 1
ATOM 1501 O O . MET A 1 193 ? 25.214 -0.222 -24.642 1.00 70.94 193 MET A O 1
ATOM 1505 N N . ALA A 1 194 ? 23.434 -1.576 -24.543 1.00 76.12 194 ALA A N 1
ATOM 1506 C CA . ALA A 1 194 ? 23.951 -2.560 -25.491 1.00 76.12 194 ALA A CA 1
ATOM 1507 C C . ALA A 1 194 ? 23.593 -2.211 -26.945 1.00 76.12 194 ALA A C 1
ATOM 1509 O O . ALA A 1 194 ? 24.445 -2.303 -27.829 1.00 76.12 194 ALA A O 1
ATOM 1510 N N . ALA A 1 195 ? 22.361 -1.770 -27.212 1.00 76.69 195 ALA A N 1
ATOM 1511 C CA . ALA A 1 195 ? 21.880 -1.516 -28.569 1.00 76.69 195 ALA A CA 1
ATOM 1512 C C . ALA A 1 195 ? 22.475 -0.241 -29.184 1.00 76.69 195 ALA A C 1
ATOM 1514 O O . ALA A 1 195 ? 22.823 -0.242 -30.367 1.00 76.69 195 ALA A O 1
ATOM 1515 N N . VAL A 1 196 ? 22.640 0.835 -28.405 1.00 78.31 196 VAL A N 1
ATOM 1516 C CA . VAL A 1 196 ? 23.140 2.123 -28.921 1.00 78.31 196 VAL A CA 1
ATOM 1517 C C . VAL A 1 196 ? 24.583 2.022 -29.446 1.00 78.31 196 VAL A C 1
ATOM 1519 O O . VAL A 1 196 ? 24.821 2.451 -30.579 1.00 78.31 196 VAL A O 1
ATOM 1522 N N . PRO A 1 197 ? 25.555 1.415 -28.732 1.00 77.38 197 PRO A N 1
ATOM 1523 C CA . PRO A 1 197 ? 26.911 1.242 -29.254 1.00 77.38 197 PRO A CA 1
ATOM 1524 C C . PRO A 1 197 ? 26.964 0.359 -30.500 1.00 77.38 197 PRO A C 1
ATOM 1526 O O . PRO A 1 197 ? 27.703 0.677 -31.431 1.00 77.38 197 PRO A O 1
ATOM 1529 N N . ILE A 1 198 ? 26.159 -0.710 -30.555 1.00 81.69 198 ILE A N 1
ATOM 1530 C CA . ILE A 1 198 ? 26.073 -1.587 -31.733 1.00 81.69 198 ILE A CA 1
ATOM 1531 C C . ILE A 1 198 ? 25.606 -0.778 -32.947 1.00 81.69 198 ILE A C 1
ATOM 1533 O O . ILE A 1 198 ? 26.233 -0.836 -34.006 1.00 81.69 198 ILE A O 1
ATOM 1537 N N . TYR A 1 199 ? 24.568 0.043 -32.783 1.00 78.88 199 TYR A N 1
ATOM 1538 C CA . TYR A 1 199 ? 24.074 0.925 -33.839 1.00 78.88 199 TYR A CA 1
ATOM 1539 C C . TYR A 1 199 ? 25.125 1.935 -34.312 1.00 78.88 199 TYR A C 1
ATOM 1541 O O . TYR A 1 199 ? 25.294 2.132 -35.518 1.00 78.88 199 TYR A O 1
ATOM 1549 N N . ILE A 1 200 ? 25.870 2.541 -33.383 1.00 80.94 200 ILE A N 1
ATOM 1550 C CA . ILE A 1 200 ? 26.949 3.484 -33.704 1.00 80.94 200 ILE A CA 1
ATOM 1551 C C . ILE A 1 200 ? 28.072 2.780 -34.477 1.00 80.94 200 ILE A C 1
ATOM 1553 O O . ILE A 1 200 ? 28.555 3.319 -35.473 1.00 80.94 200 ILE A O 1
ATOM 1557 N N . ILE A 1 201 ? 28.465 1.566 -34.080 1.00 82.44 201 ILE A N 1
ATOM 1558 C CA . ILE A 1 201 ? 29.501 0.782 -34.770 1.00 82.44 201 ILE A CA 1
ATOM 1559 C C . ILE A 1 201 ? 29.062 0.439 -36.198 1.00 82.44 201 ILE A C 1
ATOM 1561 O O . ILE A 1 201 ? 29.821 0.674 -37.139 1.00 82.44 201 ILE A O 1
ATOM 1565 N N . VAL A 1 202 ? 27.831 -0.049 -36.384 1.00 82.44 202 VAL A N 1
ATOM 1566 C CA . VAL A 1 202 ? 27.277 -0.362 -37.715 1.00 82.44 202 VAL A CA 1
ATOM 1567 C C . VAL A 1 202 ? 27.232 0.889 -38.597 1.00 82.44 202 VAL A C 1
ATOM 1569 O O . VAL A 1 202 ? 27.605 0.835 -39.772 1.00 82.44 202 VAL A O 1
ATOM 1572 N N . PHE A 1 203 ? 26.846 2.035 -38.032 1.00 79.12 203 PHE A N 1
ATOM 1573 C CA . PHE A 1 203 ? 26.834 3.311 -38.743 1.00 79.12 203 PHE A CA 1
ATOM 1574 C C . PHE A 1 203 ? 28.243 3.757 -39.162 1.00 79.12 203 PHE A C 1
ATOM 1576 O O . PHE A 1 203 ? 28.454 4.111 -40.322 1.00 79.12 203 PHE A O 1
ATOM 1583 N N . ILE A 1 204 ? 29.230 3.678 -38.262 1.00 78.50 204 ILE A N 1
ATOM 1584 C CA . ILE A 1 204 ? 30.626 4.037 -38.561 1.00 78.50 204 ILE A CA 1
ATOM 1585 C C . ILE A 1 204 ? 31.196 3.131 -39.656 1.00 78.50 204 ILE A C 1
ATOM 1587 O O . ILE A 1 204 ? 31.797 3.642 -40.600 1.00 78.50 204 ILE A O 1
ATOM 1591 N N . ILE A 1 205 ? 30.975 1.814 -39.579 1.00 80.56 205 ILE A N 1
ATOM 1592 C CA . ILE A 1 205 ? 31.429 0.862 -40.606 1.00 80.56 205 ILE A CA 1
ATOM 1593 C C . ILE A 1 205 ? 30.803 1.213 -41.960 1.00 80.56 205 ILE A C 1
ATOM 1595 O O . ILE A 1 205 ? 31.524 1.337 -42.949 1.00 80.56 205 ILE A O 1
ATOM 1599 N N . SER A 1 206 ? 29.490 1.462 -41.999 1.00 78.62 206 SER A N 1
ATOM 1600 C CA . SER A 1 206 ? 28.783 1.881 -43.216 1.00 78.62 206 SER A CA 1
ATOM 1601 C C . SER A 1 206 ? 29.372 3.170 -43.808 1.00 78.62 206 SER A C 1
ATOM 1603 O O . SER A 1 206 ? 29.689 3.227 -45.001 1.00 78.62 206 SER A O 1
ATOM 1605 N N . CYS A 1 207 ? 29.622 4.187 -42.978 1.00 74.06 207 CYS A N 1
ATOM 1606 C CA . CYS A 1 207 ? 30.235 5.444 -43.409 1.00 74.06 207 CYS A CA 1
ATOM 1607 C C . CYS A 1 207 ? 31.678 5.263 -43.904 1.00 74.06 207 CYS A C 1
ATOM 1609 O O . CYS A 1 2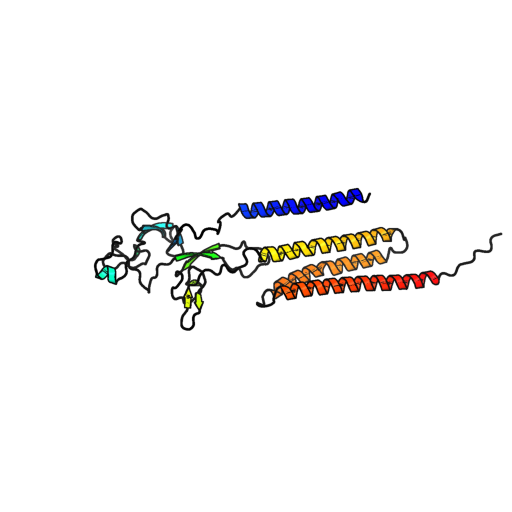07 ? 32.042 5.831 -44.936 1.00 74.06 207 CYS A O 1
ATOM 1611 N N . CYS A 1 208 ? 32.502 4.470 -43.215 1.00 74.38 208 CYS A N 1
ATOM 1612 C CA . CYS A 1 208 ? 33.880 4.183 -43.619 1.00 74.38 208 CYS A CA 1
ATOM 1613 C C . CYS A 1 208 ? 33.928 3.434 -44.956 1.00 74.38 208 CYS A C 1
ATOM 1615 O O . CYS A 1 208 ? 34.694 3.822 -45.841 1.00 74.38 208 CYS A O 1
ATOM 1617 N N . CYS A 1 209 ? 33.060 2.439 -45.151 1.00 74.19 209 CYS A N 1
ATOM 1618 C CA . CYS A 1 209 ? 32.924 1.736 -46.424 1.00 74.19 209 CYS A CA 1
ATOM 1619 C C . CYS A 1 209 ? 32.509 2.690 -47.555 1.00 74.19 209 CYS A C 1
ATOM 1621 O O . CYS A 1 209 ? 33.115 2.647 -48.623 1.00 74.19 209 CYS A O 1
ATOM 1623 N N . CYS A 1 210 ? 31.564 3.609 -47.318 1.00 67.06 210 CYS A N 1
ATOM 1624 C CA . CYS A 1 210 ? 31.141 4.607 -48.311 1.00 67.06 210 CYS A CA 1
ATOM 1625 C C . CYS A 1 210 ? 32.247 5.618 -48.668 1.00 67.06 210 CYS A C 1
ATOM 1627 O O . CYS A 1 210 ? 32.386 6.003 -49.832 1.00 67.06 210 CYS A O 1
ATOM 1629 N N . CYS A 1 211 ? 33.045 6.050 -47.688 1.00 63.81 211 CYS A N 1
ATOM 1630 C CA . CYS A 1 211 ? 34.118 7.026 -47.893 1.00 63.81 211 CYS A CA 1
ATOM 1631 C C . CYS A 1 211 ? 35.328 6.429 -48.622 1.00 63.81 211 CYS A C 1
ATOM 1633 O O . CYS A 1 211 ? 35.869 7.077 -49.517 1.00 63.81 211 CYS A O 1
ATOM 1635 N N . CYS A 1 212 ? 35.720 5.191 -48.306 1.00 61.31 212 CYS A N 1
ATOM 1636 C CA . CYS A 1 212 ? 36.809 4.503 -49.007 1.00 61.31 212 CYS A CA 1
ATOM 1637 C C . CYS A 1 212 ? 36.429 4.123 -50.451 1.00 61.31 212 CYS A C 1
ATOM 1639 O O . CYS A 1 212 ? 37.289 4.120 -51.328 1.00 61.31 212 CYS A O 1
ATOM 1641 N N . TYR A 1 213 ? 35.143 3.882 -50.736 1.00 51.56 213 TYR A N 1
ATOM 1642 C CA . TYR A 1 213 ? 34.669 3.524 -52.082 1.00 51.56 213 TYR A CA 1
ATOM 1643 C C . TYR A 1 213 ? 34.559 4.701 -53.064 1.00 51.56 213 TYR A C 1
ATOM 1645 O O . TYR A 1 213 ? 34.507 4.493 -54.277 1.00 51.56 213 TYR A O 1
ATOM 1653 N N . LYS A 1 214 ? 34.541 5.949 -52.575 1.00 47.88 214 LYS A N 1
ATOM 1654 C CA . LYS A 1 214 ? 34.337 7.153 -53.404 1.00 47.88 214 LYS A CA 1
ATOM 1655 C C . LYS A 1 214 ? 35.494 7.443 -54.375 1.00 47.88 214 LYS A C 1
ATOM 1657 O O . LYS A 1 214 ? 35.337 8.270 -55.268 1.00 47.88 214 LYS A O 1
ATOM 1662 N N . HIS A 1 215 ? 36.629 6.756 -54.237 1.00 54.03 215 HIS A N 1
ATOM 1663 C CA . HIS A 1 215 ? 37.787 6.914 -55.120 1.00 54.03 215 HIS A CA 1
ATOM 1664 C C . HIS A 1 215 ? 37.651 6.166 -56.469 1.00 54.03 215 HIS A C 1
ATOM 1666 O O . HIS A 1 215 ? 38.452 6.394 -57.369 1.00 54.03 215 HIS A O 1
ATOM 1672 N N . HIS A 1 216 ? 36.631 5.317 -56.671 1.00 53.31 216 HIS A N 1
ATOM 1673 C CA . HIS A 1 216 ? 36.414 4.621 -57.950 1.00 53.31 216 HIS A CA 1
ATOM 1674 C C . HIS A 1 216 ? 35.150 5.145 -58.659 1.00 53.31 216 HIS A C 1
ATOM 1676 O O . HIS A 1 216 ? 34.021 4.885 -58.242 1.00 53.31 216 HIS A O 1
ATOM 1682 N N . SER A 1 217 ? 35.325 5.914 -59.741 1.00 54.91 217 SER A N 1
ATOM 1683 C CA . SER A 1 217 ? 34.261 6.714 -60.380 1.00 54.91 217 SER A CA 1
ATOM 1684 C C . SER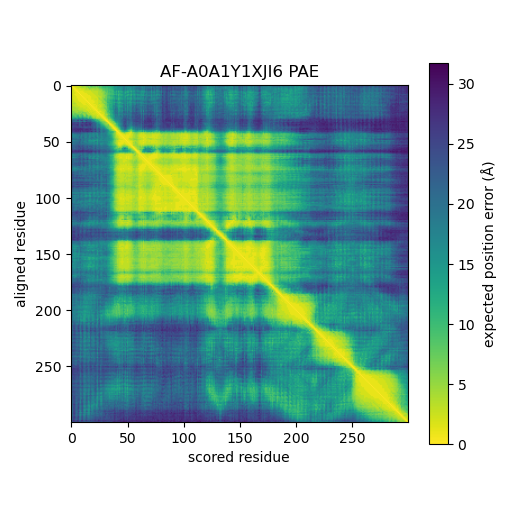 A 1 217 ? 33.137 5.907 -61.059 1.00 54.91 217 SER A C 1
ATOM 1686 O O . SER A 1 217 ? 32.080 6.471 -61.351 1.00 54.91 217 SER A O 1
ATOM 1688 N N . GLN A 1 218 ? 33.305 4.595 -61.259 1.00 59.91 218 GLN A N 1
ATOM 1689 C CA . GLN A 1 218 ? 32.341 3.748 -61.978 1.00 59.91 218 GLN A CA 1
ATOM 1690 C C . GLN A 1 218 ? 31.125 3.262 -61.157 1.00 59.91 218 GLN A C 1
ATOM 1692 O O . GLN A 1 218 ? 30.164 2.762 -61.735 1.00 59.91 218 GLN A O 1
ATOM 1697 N N . TYR A 1 219 ? 31.087 3.433 -59.831 1.00 57.12 219 TYR A N 1
ATOM 1698 C CA . TYR A 1 219 ? 30.128 2.707 -58.971 1.00 57.12 219 TYR A CA 1
ATOM 1699 C C . TYR A 1 219 ? 28.891 3.499 -58.475 1.00 57.12 219 TYR A C 1
ATOM 1701 O O . TYR A 1 219 ? 28.186 3.051 -57.567 1.00 57.12 219 TYR A O 1
ATOM 1709 N N . ARG A 1 220 ? 28.521 4.634 -59.100 1.00 55.56 220 ARG A N 1
ATOM 1710 C CA . ARG A 1 220 ? 27.330 5.443 -58.706 1.00 55.56 220 ARG A CA 1
ATOM 1711 C C . ARG A 1 220 ? 25.998 4.670 -58.674 1.00 55.56 220 ARG A C 1
ATOM 1713 O O . ARG A 1 220 ? 25.072 5.108 -57.992 1.00 55.56 220 ARG A O 1
ATOM 1720 N N . LYS A 1 221 ? 25.873 3.544 -59.388 1.00 58.53 221 LYS A N 1
ATOM 1721 C CA . LYS A 1 221 ? 24.654 2.712 -59.388 1.00 58.53 221 LYS A CA 1
ATOM 1722 C C . LYS A 1 221 ? 24.444 1.964 -58.061 1.00 58.53 221 LYS A C 1
ATOM 1724 O O . LYS A 1 221 ? 23.301 1.776 -57.664 1.00 58.53 221 LYS A O 1
ATOM 1729 N N . TYR A 1 222 ? 25.508 1.626 -57.332 1.00 56.94 222 TYR A N 1
ATOM 1730 C CA . TYR A 1 222 ? 25.433 0.794 -56.121 1.00 56.94 222 TYR A CA 1
ATOM 1731 C C . TYR A 1 222 ? 25.105 1.568 -54.837 1.00 56.94 222 TYR A C 1
ATOM 1733 O O . TYR A 1 222 ? 24.460 1.028 -53.940 1.00 56.94 222 TYR A O 1
ATOM 1741 N N . ILE A 1 223 ? 25.432 2.865 -54.781 1.00 57.44 223 ILE A N 1
ATOM 1742 C CA . ILE A 1 223 ? 25.047 3.753 -53.666 1.00 57.44 223 ILE A CA 1
ATOM 1743 C C . ILE A 1 223 ? 23.516 3.833 -53.521 1.00 57.44 223 ILE A C 1
ATOM 1745 O O . ILE A 1 223 ? 23.007 3.918 -52.406 1.00 57.44 223 ILE A O 1
ATOM 1749 N N . LYS A 1 224 ? 22.770 3.734 -54.631 1.00 62.03 224 LYS A N 1
ATOM 1750 C CA . LYS A 1 224 ? 21.299 3.733 -54.605 1.00 62.03 224 LYS A CA 1
ATOM 1751 C C . LYS A 1 224 ? 20.723 2.484 -53.925 1.00 62.03 224 LYS A C 1
ATOM 1753 O O . LYS A 1 224 ? 19.756 2.608 -53.185 1.00 62.03 224 LYS A O 1
ATOM 1758 N N . TYR A 1 225 ? 21.334 1.314 -54.123 1.00 64.62 225 TYR A N 1
ATOM 1759 C CA . TYR A 1 225 ? 20.873 0.060 -53.512 1.00 64.62 225 TYR A CA 1
ATOM 1760 C C . TYR A 1 225 ? 21.224 -0.034 -52.021 1.00 64.62 225 TYR A C 1
ATOM 1762 O O . TYR A 1 225 ? 20.405 -0.501 -51.236 1.00 64.62 225 TYR A O 1
ATOM 1770 N N . SER A 1 226 ? 22.394 0.472 -51.612 1.00 60.84 226 SER A N 1
ATOM 1771 C CA . SER A 1 226 ? 22.788 0.546 -50.194 1.00 60.84 226 SER A CA 1
ATOM 1772 C C . SER A 1 226 ? 21.872 1.474 -49.387 1.00 60.84 226 SER A C 1
ATOM 1774 O O . SER A 1 226 ? 21.378 1.089 -48.327 1.00 60.84 226 SER A O 1
ATOM 1776 N N . ALA A 1 227 ? 21.562 2.660 -49.922 1.00 64.00 227 ALA A N 1
ATOM 1777 C CA . ALA A 1 227 ? 20.616 3.576 -49.287 1.00 64.00 227 ALA A CA 1
ATOM 1778 C C . ALA A 1 227 ? 19.209 2.959 -49.169 1.00 64.00 227 ALA A C 1
ATOM 1780 O O . ALA A 1 227 ? 18.570 3.095 -48.129 1.00 64.00 227 ALA A O 1
ATOM 1781 N N . LEU A 1 228 ? 18.754 2.227 -50.195 1.00 68.44 228 LEU A N 1
ATOM 1782 C CA . LEU A 1 228 ? 17.476 1.513 -50.163 1.00 68.44 228 LEU A CA 1
ATOM 1783 C C . LEU A 1 228 ? 17.465 0.416 -49.084 1.00 68.44 228 LEU A C 1
ATOM 1785 O O . LEU A 1 228 ? 16.508 0.319 -48.324 1.00 68.44 228 LEU A O 1
ATOM 1789 N N . ALA A 1 229 ? 18.541 -0.368 -48.965 1.00 70.19 229 ALA A N 1
ATOM 1790 C CA . ALA A 1 229 ? 18.665 -1.400 -47.936 1.00 70.19 229 ALA A CA 1
ATOM 1791 C C . ALA A 1 229 ? 18.657 -0.806 -46.518 1.00 70.19 229 ALA A C 1
ATOM 1793 O O . ALA A 1 229 ? 17.998 -1.345 -45.635 1.00 70.19 229 ALA A O 1
ATOM 1794 N N . PHE A 1 230 ? 19.316 0.337 -46.301 1.00 62.28 230 PHE A N 1
ATOM 1795 C CA . PHE A 1 230 ? 19.304 1.022 -45.003 1.00 62.28 230 PHE A CA 1
ATOM 1796 C C . PHE A 1 230 ? 17.901 1.503 -44.608 1.00 62.28 230 PHE A C 1
ATOM 1798 O O . PHE A 1 230 ? 17.514 1.365 -43.452 1.00 62.28 230 PHE A O 1
ATOM 1805 N N . VAL A 1 231 ? 17.123 2.014 -45.567 1.00 68.00 231 VAL A N 1
ATOM 1806 C CA . VAL A 1 231 ? 15.730 2.442 -45.348 1.00 68.00 231 VAL A CA 1
ATOM 1807 C C . VAL A 1 231 ? 14.805 1.249 -45.079 1.00 68.00 231 VAL A C 1
ATOM 1809 O O . VAL A 1 231 ? 13.892 1.351 -44.267 1.00 68.00 231 VAL A O 1
ATOM 1812 N N . VAL A 1 232 ? 15.049 0.102 -45.718 1.00 70.56 232 VAL A N 1
ATOM 1813 C CA . VAL A 1 232 ? 14.248 -1.118 -45.511 1.00 70.56 232 VAL A CA 1
ATOM 1814 C C . VAL A 1 232 ? 14.591 -1.819 -44.190 1.00 70.56 232 VAL A C 1
ATOM 1816 O O . VAL A 1 232 ? 13.714 -2.423 -43.580 1.00 70.56 232 VAL A O 1
ATOM 1819 N N . LEU A 1 233 ? 15.838 -1.723 -43.716 1.00 63.53 233 LEU A N 1
ATOM 1820 C CA . LEU A 1 233 ? 16.282 -2.352 -42.465 1.00 63.53 233 LEU A CA 1
ATOM 1821 C C . LEU A 1 233 ? 16.093 -1.457 -41.229 1.00 63.53 233 LEU A C 1
ATOM 1823 O O . LEU A 1 233 ? 16.014 -1.978 -40.117 1.00 63.53 233 LEU A O 1
ATOM 1827 N N . SER A 1 234 ? 15.968 -0.132 -41.386 1.00 64.06 234 SER A N 1
ATOM 1828 C CA . SER A 1 234 ? 15.750 0.784 -40.256 1.00 64.06 234 SER A CA 1
ATOM 1829 C C . SER A 1 234 ? 14.495 0.519 -39.407 1.00 64.06 234 SER A C 1
ATOM 1831 O O . SER A 1 234 ? 14.569 0.788 -38.208 1.00 64.06 234 SER A O 1
ATOM 1833 N N . PRO A 1 235 ? 13.360 0.003 -39.931 1.00 64.81 235 PRO A N 1
ATOM 1834 C CA . PRO A 1 235 ? 12.208 -0.325 -39.094 1.00 64.81 235 PRO A CA 1
ATOM 1835 C C . PRO A 1 235 ? 12.344 -1.655 -38.338 1.00 64.81 235 PRO A C 1
ATOM 1837 O O . PRO A 1 235 ? 11.571 -1.880 -37.415 1.00 64.81 235 PRO A O 1
ATOM 1840 N N . ILE A 1 236 ? 13.303 -2.534 -38.663 1.00 66.56 236 ILE A N 1
ATOM 1841 C CA . ILE A 1 236 ? 13.393 -3.865 -38.028 1.00 66.56 236 ILE A CA 1
ATOM 1842 C C . ILE A 1 236 ? 13.580 -3.759 -36.508 1.00 66.56 236 ILE A C 1
ATOM 1844 O O . ILE A 1 236 ? 12.884 -4.470 -35.790 1.00 66.56 236 ILE A O 1
ATOM 1848 N N . PRO A 1 237 ? 14.412 -2.849 -35.973 1.00 61.03 237 PRO A N 1
ATOM 1849 C CA . PRO A 1 237 ? 14.542 -2.734 -34.519 1.00 61.03 237 PRO A CA 1
ATOM 1850 C C . PRO A 1 237 ? 13.308 -2.139 -33.840 1.00 61.03 237 PRO A C 1
ATOM 1852 O O . PRO A 1 237 ? 13.020 -2.501 -32.705 1.00 61.03 237 PRO A O 1
ATOM 1855 N N . TRP A 1 238 ? 12.516 -1.333 -34.555 1.00 58.78 238 TRP A N 1
ATOM 1856 C CA . TRP A 1 238 ? 11.194 -0.909 -34.086 1.00 58.78 238 TRP A CA 1
ATOM 1857 C C . TRP A 1 238 ? 10.195 -2.069 -34.076 1.00 58.78 238 TRP A C 1
ATOM 1859 O O . TRP A 1 238 ? 9.426 -2.190 -33.133 1.00 58.78 238 TRP A O 1
ATOM 1869 N N . ILE A 1 239 ? 10.237 -2.960 -35.071 1.00 61.91 239 ILE A N 1
ATOM 1870 C CA . ILE A 1 239 ? 9.407 -4.175 -35.107 1.00 61.91 239 ILE A CA 1
ATOM 1871 C C . ILE A 1 239 ? 9.805 -5.139 -33.980 1.00 61.91 239 ILE A C 1
ATOM 1873 O O . ILE A 1 239 ? 8.926 -5.714 -33.347 1.00 61.91 239 ILE A O 1
ATOM 1877 N N . VAL A 1 240 ? 11.102 -5.279 -33.680 1.00 62.28 240 VAL A N 1
ATOM 1878 C CA . VAL A 1 240 ? 11.590 -6.100 -32.557 1.00 62.28 240 VAL A CA 1
ATOM 1879 C C . VAL A 1 240 ? 11.149 -5.515 -31.213 1.00 62.28 240 VAL A C 1
ATOM 1881 O O . VAL A 1 240 ? 10.664 -6.264 -30.369 1.00 62.28 240 VAL A O 1
ATOM 1884 N N . LEU A 1 241 ? 11.239 -4.193 -31.031 1.00 58.69 241 LEU A N 1
ATOM 1885 C CA . LEU A 1 241 ? 10.726 -3.510 -29.836 1.00 58.69 241 LEU A CA 1
ATOM 1886 C C . LEU A 1 241 ? 9.210 -3.695 -29.682 1.00 58.69 241 LEU A C 1
ATOM 1888 O O . LEU A 1 241 ? 8.758 -4.120 -28.628 1.00 58.69 241 LEU A O 1
ATOM 1892 N N . LEU A 1 242 ? 8.439 -3.494 -30.755 1.00 53.78 242 LEU A N 1
ATOM 1893 C CA . LEU A 1 242 ? 6.989 -3.717 -30.740 1.00 53.78 242 LEU A CA 1
ATOM 1894 C C . LEU A 1 242 ? 6.623 -5.186 -30.476 1.00 53.78 242 LEU A C 1
ATOM 1896 O O . LEU A 1 242 ? 5.610 -5.460 -29.842 1.00 53.78 242 LEU A O 1
ATOM 1900 N N . SER A 1 243 ? 7.435 -6.143 -30.936 1.00 57.25 243 SER A N 1
ATOM 1901 C CA . SER A 1 243 ? 7.219 -7.564 -30.637 1.00 57.25 243 SER A CA 1
ATOM 1902 C C . SER A 1 243 ? 7.572 -7.944 -29.196 1.00 57.25 243 SER A C 1
ATOM 1904 O O . SER A 1 243 ? 7.010 -8.907 -28.683 1.00 57.25 243 SER A O 1
ATOM 1906 N N . TYR A 1 244 ? 8.457 -7.185 -28.538 1.00 55.47 244 TYR A N 1
ATOM 1907 C CA . TYR A 1 244 ? 8.812 -7.366 -27.128 1.00 55.47 244 TYR A CA 1
ATOM 1908 C C . TYR A 1 244 ? 7.627 -7.006 -26.219 1.00 55.47 244 TYR A C 1
ATOM 1910 O O . TYR A 1 244 ? 7.282 -7.779 -25.329 1.00 55.47 244 TYR A O 1
ATOM 1918 N N . ASP A 1 245 ? 6.933 -5.906 -26.525 1.00 49.81 245 ASP A N 1
ATOM 1919 C CA . ASP A 1 245 ? 5.759 -5.446 -25.769 1.00 49.81 245 ASP A CA 1
ATOM 1920 C C . ASP A 1 245 ? 4.553 -6.399 -25.879 1.00 49.81 245 ASP A C 1
ATOM 1922 O O . ASP A 1 245 ? 3.748 -6.497 -24.958 1.00 49.81 245 ASP A O 1
ATOM 1926 N N . ILE A 1 246 ? 4.420 -7.130 -26.994 1.00 52.06 246 ILE A N 1
ATOM 1927 C CA . ILE A 1 246 ? 3.322 -8.093 -27.197 1.00 52.06 246 ILE A CA 1
ATOM 1928 C C . ILE A 1 246 ? 3.560 -9.399 -26.414 1.00 52.06 246 ILE A C 1
ATOM 1930 O O . ILE A 1 246 ? 2.598 -10.071 -26.044 1.00 52.06 246 ILE A O 1
ATOM 1934 N N . TYR A 1 247 ? 4.818 -9.773 -26.156 1.00 47.62 247 TYR A N 1
ATOM 1935 C CA . TYR A 1 247 ? 5.178 -11.079 -25.581 1.00 47.62 247 TYR A CA 1
ATOM 1936 C C . TYR A 1 247 ? 5.370 -11.072 -24.053 1.00 47.62 247 TYR A C 1
ATOM 1938 O O . TYR A 1 247 ? 5.271 -12.128 -23.435 1.00 47.62 247 TYR A O 1
ATOM 1946 N N . ASP A 1 248 ? 5.563 -9.9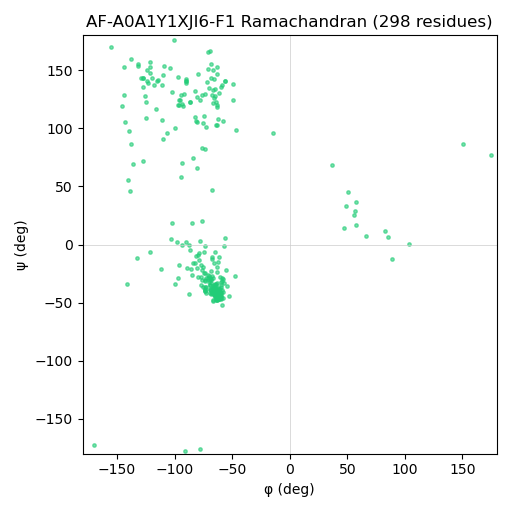04 -23.428 1.00 44.56 248 ASP A N 1
ATOM 1947 C CA . ASP A 1 248 ? 5.630 -9.740 -21.957 1.00 44.56 248 ASP A CA 1
ATOM 1948 C C . ASP A 1 248 ? 4.290 -10.070 -21.253 1.00 44.56 248 ASP A C 1
ATOM 1950 O O . ASP A 1 248 ? 4.211 -10.158 -20.034 1.00 44.56 248 ASP A O 1
ATOM 1954 N N . MET A 1 249 ? 3.221 -10.318 -22.024 1.00 48.75 249 MET A N 1
ATOM 1955 C CA . MET A 1 249 ? 1.930 -10.809 -21.523 1.00 48.75 249 MET A CA 1
ATOM 1956 C C . MET A 1 249 ? 1.890 -12.319 -21.236 1.00 48.75 249 MET A C 1
ATOM 1958 O O . MET A 1 249 ? 0.893 -12.801 -20.698 1.00 48.75 249 MET A O 1
ATOM 1962 N N . THR A 1 250 ? 2.925 -13.083 -21.591 1.00 46.44 250 THR A N 1
ATOM 1963 C CA . THR A 1 250 ? 3.012 -14.508 -21.243 1.00 46.44 250 THR A CA 1
ATOM 1964 C C . THR A 1 250 ? 4.041 -14.703 -20.138 1.00 46.44 250 THR A C 1
ATOM 1966 O O . THR A 1 250 ? 5.240 -14.770 -20.406 1.00 46.44 250 THR A O 1
ATOM 1969 N N . GLU A 1 251 ? 3.552 -14.759 -18.897 1.00 47.62 251 GLU A N 1
ATOM 1970 C CA . GLU A 1 251 ? 4.322 -15.137 -17.709 1.00 47.62 251 GLU A CA 1
ATOM 1971 C C . GLU A 1 251 ? 5.088 -16.451 -17.967 1.00 47.62 251 GLU A C 1
ATOM 1973 O O . GLU A 1 251 ? 4.555 -17.378 -18.575 1.00 47.62 251 GLU A O 1
ATOM 1978 N N . ASP A 1 252 ? 6.345 -16.501 -17.512 1.00 46.62 252 ASP A N 1
ATOM 1979 C CA . ASP A 1 252 ? 7.251 -17.666 -17.418 1.00 46.62 252 ASP A CA 1
ATOM 1980 C C . ASP A 1 252 ? 8.381 -17.822 -18.458 1.00 46.62 252 ASP A C 1
ATOM 1982 O O . ASP A 1 252 ? 9.203 -18.738 -18.341 1.00 46.62 252 ASP A O 1
ATOM 1986 N N . ALA A 1 253 ? 8.552 -16.912 -19.422 1.00 47.66 253 ALA A N 1
ATOM 1987 C CA . ALA A 1 253 ? 9.732 -16.956 -20.295 1.00 47.66 253 ALA A CA 1
ATOM 1988 C C . ALA A 1 253 ? 10.962 -16.305 -19.626 1.00 47.66 253 ALA A C 1
ATOM 1990 O O . ALA A 1 253 ? 11.039 -15.092 -19.439 1.00 47.66 253 ALA A O 1
ATOM 1991 N N . SER A 1 254 ? 11.958 -17.119 -19.253 1.00 50.19 254 SER A N 1
ATOM 1992 C CA . SER A 1 254 ? 13.177 -16.631 -18.601 1.00 50.19 254 SER A CA 1
ATOM 1993 C C . SER A 1 254 ? 13.961 -15.657 -19.496 1.00 50.19 254 SER A C 1
ATOM 1995 O O . SER A 1 254 ? 14.276 -15.933 -20.656 1.00 50.19 254 SER A O 1
ATOM 1997 N N . VAL A 1 255 ? 14.326 -14.508 -18.917 1.00 51.97 255 VAL A N 1
ATOM 1998 C CA . VAL A 1 255 ? 15.084 -13.396 -19.530 1.00 51.97 255 VAL A CA 1
ATOM 1999 C C . VAL A 1 255 ? 16.341 -13.863 -20.291 1.00 51.97 255 VAL A C 1
ATOM 2001 O O . VAL A 1 255 ? 16.761 -13.247 -21.273 1.00 51.97 255 VAL A O 1
ATOM 2004 N N . THR A 1 256 ? 16.927 -14.993 -19.897 1.00 52.97 256 THR A N 1
ATOM 2005 C CA . THR A 1 256 ? 18.087 -15.621 -20.541 1.00 52.97 256 THR A CA 1
ATOM 2006 C C . THR A 1 256 ? 17.814 -16.120 -21.962 1.00 52.97 256 THR A C 1
ATOM 2008 O O . THR A 1 256 ? 18.704 -16.020 -22.807 1.00 52.97 256 THR A O 1
ATOM 2011 N N . GLY A 1 257 ? 16.605 -16.595 -22.276 1.00 59.56 257 GLY A N 1
ATOM 2012 C CA . GLY A 1 257 ? 16.256 -17.037 -23.634 1.00 59.56 257 GLY A CA 1
ATOM 2013 C C . GLY A 1 257 ? 16.252 -15.890 -24.650 1.00 59.56 257 GLY A C 1
ATOM 2014 O O . GLY A 1 257 ? 16.697 -16.045 -25.790 1.00 59.56 257 GLY A O 1
ATOM 2015 N N . HIS A 1 258 ? 15.831 -14.704 -24.212 1.00 57.38 258 HIS A N 1
ATOM 2016 C CA . HIS A 1 258 ? 15.690 -13.526 -25.068 1.00 57.38 258 HIS A CA 1
ATOM 2017 C C . HIS A 1 258 ? 17.037 -12.915 -25.460 1.00 57.38 258 HIS A C 1
ATOM 2019 O O . HIS A 1 258 ? 17.250 -12.578 -26.626 1.00 57.38 258 HIS A O 1
ATOM 2025 N N . VAL A 1 259 ? 17.986 -12.857 -24.521 1.00 63.50 259 VAL A N 1
ATOM 2026 C CA . VAL A 1 259 ? 19.356 -12.398 -24.799 1.00 63.50 259 VAL A CA 1
ATOM 2027 C C . VAL A 1 259 ? 20.035 -13.313 -25.821 1.00 63.50 259 VAL A C 1
ATOM 2029 O O . VAL A 1 259 ? 20.677 -12.833 -26.755 1.00 63.50 259 VAL A O 1
ATOM 2032 N N . ILE A 1 260 ? 19.837 -14.629 -25.702 1.00 64.94 260 ILE A N 1
ATOM 2033 C CA . ILE A 1 260 ? 20.402 -15.612 -26.634 1.00 64.94 260 ILE A CA 1
ATOM 2034 C C . ILE A 1 260 ? 19.816 -15.433 -28.041 1.00 64.94 260 ILE A C 1
ATOM 2036 O O . ILE A 1 260 ? 20.569 -15.426 -29.014 1.00 64.94 260 ILE A O 1
ATOM 2040 N N . SER A 1 261 ? 18.503 -15.216 -28.164 1.00 70.88 261 SER A N 1
ATOM 2041 C CA . SER A 1 261 ? 17.850 -15.027 -29.468 1.00 70.88 261 SER A CA 1
ATOM 2042 C C . SER A 1 261 ? 18.345 -13.769 -30.201 1.00 70.88 261 SER A C 1
ATOM 2044 O O . SER A 1 261 ? 18.673 -13.823 -31.389 1.00 70.88 261 SER A O 1
ATOM 2046 N N . ILE A 1 262 ? 18.509 -12.649 -29.484 1.00 73.56 262 ILE A N 1
ATOM 2047 C CA . ILE A 1 262 ? 19.052 -11.404 -30.055 1.00 73.56 262 ILE A CA 1
ATOM 2048 C C . ILE A 1 262 ? 20.506 -11.594 -30.503 1.00 73.56 262 ILE A C 1
ATOM 2050 O O . ILE A 1 262 ? 20.868 -11.182 -31.607 1.00 73.56 262 ILE A O 1
ATOM 2054 N N . ILE A 1 263 ? 21.336 -12.259 -29.691 1.00 72.50 263 ILE A N 1
ATOM 2055 C CA . ILE A 1 263 ? 22.727 -12.563 -30.056 1.00 72.50 263 ILE A CA 1
ATOM 2056 C C . ILE A 1 263 ? 22.772 -13.412 -31.331 1.00 72.50 263 ILE A C 1
ATOM 2058 O O . ILE A 1 263 ? 23.537 -13.098 -32.243 1.00 72.50 263 ILE A O 1
ATOM 2062 N N . ILE A 1 264 ? 21.924 -14.439 -31.440 1.00 74.69 264 ILE A N 1
ATOM 2063 C CA . ILE A 1 264 ? 21.852 -15.301 -32.628 1.00 74.69 264 ILE A CA 1
ATOM 2064 C C . ILE A 1 264 ? 21.475 -14.489 -33.872 1.00 74.69 264 ILE A C 1
ATOM 2066 O O . ILE A 1 264 ? 22.131 -14.627 -34.904 1.00 74.69 264 ILE A O 1
ATOM 2070 N N . LEU A 1 265 ? 20.481 -13.599 -33.789 1.00 77.56 265 LEU A N 1
ATOM 2071 C CA . LEU A 1 265 ? 20.071 -12.767 -34.927 1.00 77.56 265 LEU A CA 1
ATOM 2072 C C . LEU A 1 265 ? 21.179 -11.811 -35.387 1.00 77.56 265 LEU A C 1
ATOM 2074 O O . LEU A 1 265 ? 21.412 -11.677 -36.590 1.00 77.56 265 LEU A O 1
ATOM 2078 N N . VAL A 1 266 ? 21.908 -11.191 -34.454 1.00 78.69 266 VAL A N 1
ATOM 2079 C CA . VAL A 1 266 ? 23.051 -10.318 -34.779 1.00 78.69 266 VAL A CA 1
ATOM 2080 C C . VAL A 1 266 ? 24.187 -11.118 -35.426 1.00 78.69 266 VAL A C 1
ATOM 2082 O O . VAL A 1 266 ? 24.775 -10.679 -36.419 1.00 78.69 266 VAL A O 1
ATOM 2085 N N . VAL A 1 267 ? 24.480 -12.317 -34.919 1.00 78.88 267 VAL A N 1
ATOM 2086 C CA . VAL A 1 267 ? 25.487 -13.212 -35.509 1.00 78.88 267 VAL A CA 1
ATOM 2087 C C . VAL A 1 267 ? 25.078 -13.643 -36.921 1.00 78.88 267 VAL A C 1
ATOM 2089 O O . VAL A 1 267 ? 25.888 -13.572 -37.841 1.00 78.88 267 VAL A O 1
ATOM 2092 N N . ILE A 1 268 ? 23.815 -14.008 -37.147 1.00 79.56 268 ILE A N 1
ATOM 2093 C CA . ILE A 1 268 ? 23.330 -14.388 -38.483 1.00 79.56 268 ILE A CA 1
ATOM 2094 C C . ILE A 1 268 ? 23.424 -13.203 -39.451 1.00 79.56 268 ILE A C 1
ATOM 2096 O O . ILE A 1 268 ? 23.944 -13.354 -40.557 1.00 79.56 268 ILE A O 1
ATOM 2100 N N . ALA A 1 269 ? 22.988 -12.012 -39.036 1.00 79.56 269 ALA A N 1
ATOM 2101 C CA . ALA A 1 269 ? 23.051 -10.815 -39.872 1.00 79.56 269 ALA A CA 1
ATOM 2102 C C . ALA A 1 269 ? 24.496 -10.453 -40.262 1.00 79.56 269 ALA A C 1
ATOM 2104 O O . ALA A 1 269 ? 24.761 -10.118 -41.420 1.00 79.56 269 ALA A O 1
ATOM 2105 N N . THR A 1 270 ? 25.448 -10.572 -39.331 1.00 75.38 270 THR A N 1
ATOM 2106 C CA . THR A 1 270 ? 26.870 -10.309 -39.612 1.00 75.38 270 THR A CA 1
ATOM 2107 C C . THR A 1 270 ? 27.488 -11.360 -40.536 1.00 75.38 270 THR A C 1
ATOM 2109 O O . THR A 1 270 ? 28.228 -10.991 -41.450 1.00 75.38 270 THR A O 1
ATOM 2112 N N . ILE A 1 271 ? 27.139 -12.644 -40.382 1.00 77.62 271 ILE A N 1
ATOM 2113 C CA . ILE A 1 271 ? 27.578 -13.716 -41.293 1.00 77.62 271 ILE A CA 1
ATOM 2114 C C . ILE A 1 271 ? 27.042 -13.475 -42.707 1.00 77.62 271 ILE A C 1
ATOM 2116 O O . ILE A 1 271 ? 27.810 -13.539 -43.666 1.00 77.62 271 ILE A O 1
ATOM 2120 N N . ILE A 1 272 ? 25.755 -13.149 -42.853 1.00 80.69 272 ILE A N 1
ATOM 2121 C CA . ILE A 1 272 ? 25.149 -12.868 -44.163 1.00 80.69 272 ILE A CA 1
ATOM 2122 C C . ILE A 1 272 ? 25.841 -11.673 -44.824 1.00 80.69 272 ILE A C 1
ATOM 2124 O O . ILE A 1 272 ? 26.231 -11.758 -45.989 1.00 80.69 272 ILE A O 1
ATOM 2128 N N . ALA A 1 273 ? 26.069 -10.586 -44.082 1.00 78.62 273 ALA A N 1
ATOM 2129 C CA . ALA A 1 273 ? 26.786 -9.422 -44.597 1.00 78.62 273 ALA A CA 1
ATOM 2130 C C . ALA A 1 273 ? 28.211 -9.780 -45.059 1.00 78.62 273 ALA A C 1
ATOM 2132 O O . ALA A 1 273 ? 28.642 -9.355 -46.132 1.00 78.62 273 ALA A O 1
ATOM 2133 N N . PHE A 1 274 ? 28.929 -10.608 -44.294 1.00 78.38 274 PHE A N 1
ATOM 2134 C CA . PHE A 1 274 ? 30.266 -11.075 -44.662 1.00 78.38 274 PHE A CA 1
ATOM 2135 C C . PHE A 1 274 ? 30.260 -11.942 -45.928 1.00 78.38 274 PHE A C 1
ATOM 2137 O O . PHE A 1 274 ? 31.098 -11.745 -46.812 1.00 78.38 274 PHE A O 1
ATOM 2144 N N . LEU A 1 275 ? 29.308 -12.873 -46.045 1.00 76.56 275 LEU A N 1
ATOM 2145 C CA . LEU A 1 275 ? 29.170 -13.742 -47.216 1.00 76.56 275 LEU A CA 1
ATOM 2146 C C . LEU A 1 275 ? 28.842 -12.945 -48.477 1.00 76.56 275 LEU A C 1
ATOM 2148 O O . LEU A 1 275 ? 29.455 -13.184 -49.516 1.00 76.56 275 LEU A O 1
ATOM 2152 N N . ILE A 1 276 ? 27.951 -11.955 -48.381 1.00 78.31 276 ILE A N 1
ATOM 2153 C CA . ILE A 1 276 ? 27.641 -11.050 -49.494 1.00 78.31 276 ILE A CA 1
ATOM 2154 C C . ILE A 1 276 ? 28.902 -10.278 -49.901 1.00 78.31 276 ILE A C 1
ATOM 2156 O O . ILE A 1 276 ? 29.258 -10.272 -51.077 1.00 78.31 276 ILE A O 1
ATOM 2160 N N . CYS A 1 277 ? 29.647 -9.709 -48.948 1.00 72.62 277 CYS A N 1
ATOM 2161 C CA . CYS A 1 277 ? 30.911 -9.024 -49.241 1.00 72.62 277 CYS A CA 1
ATOM 2162 C C . CYS A 1 277 ? 31.935 -9.935 -49.939 1.00 72.62 277 CYS A C 1
ATOM 2164 O O . CYS A 1 277 ? 32.619 -9.502 -50.868 1.00 72.62 277 CYS A O 1
ATOM 2166 N N . ARG A 1 278 ? 32.043 -11.201 -49.520 1.00 71.88 278 ARG A N 1
ATOM 2167 C CA . ARG A 1 278 ? 32.940 -12.192 -50.134 1.00 71.88 278 ARG A CA 1
ATOM 2168 C C . ARG A 1 278 ? 32.522 -12.555 -51.554 1.00 71.88 278 ARG A C 1
ATOM 2170 O O . ARG A 1 278 ? 33.372 -12.533 -52.439 1.00 71.88 278 ARG A O 1
ATOM 2177 N N . PHE A 1 279 ? 31.241 -12.844 -51.772 1.00 74.88 279 PHE A N 1
ATOM 2178 C CA . PHE A 1 279 ? 30.716 -13.190 -53.097 1.00 74.88 279 PHE A CA 1
ATOM 2179 C C . PHE A 1 279 ? 30.957 -12.071 -54.110 1.00 74.88 279 PHE A C 1
ATOM 2181 O O . PHE A 1 279 ? 31.326 -12.317 -55.254 1.00 74.88 279 PHE A O 1
ATOM 2188 N N . TRP A 1 280 ? 30.803 -10.827 -53.665 1.00 65.31 280 TRP A N 1
ATOM 2189 C CA . TRP A 1 280 ? 31.003 -9.658 -54.512 1.00 65.31 280 TRP A CA 1
ATOM 2190 C C . TRP A 1 280 ? 32.470 -9.381 -54.818 1.00 65.31 280 TRP A C 1
ATOM 2192 O O . TRP A 1 280 ? 32.775 -8.875 -55.894 1.00 65.31 280 TRP A O 1
ATOM 2202 N N . LYS A 1 281 ? 33.383 -9.734 -53.905 1.00 71.31 281 LYS A N 1
ATOM 2203 C CA . LYS A 1 281 ? 34.819 -9.642 -54.174 1.00 71.31 281 LYS A CA 1
ATOM 2204 C C . LYS A 1 281 ? 35.238 -10.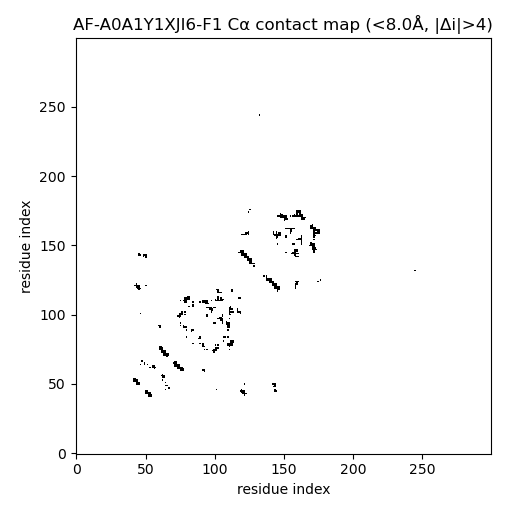597 -55.295 1.00 71.31 281 LYS A C 1
ATOM 2206 O O . LYS A 1 281 ? 35.955 -10.167 -56.186 1.00 71.31 281 LYS A O 1
ATOM 2211 N N . ILE A 1 282 ? 34.761 -11.843 -55.259 1.00 71.44 282 ILE A N 1
ATOM 2212 C CA . ILE A 1 282 ? 35.113 -12.873 -56.253 1.00 71.44 282 ILE A CA 1
ATOM 2213 C C . ILE A 1 282 ? 34.624 -12.462 -57.642 1.00 71.44 282 ILE A C 1
ATOM 2215 O O . ILE A 1 282 ? 35.407 -12.425 -58.578 1.00 71.44 282 ILE A O 1
ATOM 2219 N N . LYS A 1 283 ? 33.362 -12.028 -57.753 1.00 73.56 283 LYS A N 1
ATOM 2220 C CA . LYS A 1 283 ? 32.795 -11.617 -59.044 1.00 73.56 283 LYS A CA 1
ATOM 2221 C C . LYS A 1 283 ? 33.562 -10.465 -59.712 1.00 73.56 283 LYS A C 1
ATOM 2223 O O . LYS A 1 283 ? 33.555 -10.350 -60.930 1.00 73.56 283 LYS A O 1
ATOM 2228 N N . LYS A 1 284 ? 34.198 -9.594 -58.922 1.00 66.38 284 LYS A N 1
ATOM 2229 C CA . LYS A 1 284 ? 34.991 -8.486 -59.458 1.00 66.38 284 LYS A CA 1
ATOM 2230 C C . LYS A 1 284 ? 36.311 -8.959 -60.077 1.00 66.38 284 LYS A C 1
ATOM 2232 O O . LYS A 1 284 ? 36.730 -8.381 -61.068 1.00 66.38 284 LYS A O 1
ATOM 2237 N N . GLU A 1 285 ? 36.945 -9.977 -59.497 1.00 70.94 285 GLU A N 1
ATOM 2238 C CA . GLU A 1 285 ? 38.195 -10.532 -60.033 1.00 70.94 285 GLU A CA 1
ATOM 2239 C C . GLU A 1 285 ? 37.954 -11.171 -61.416 1.00 70.94 285 GLU A C 1
ATOM 2241 O O . GLU A 1 285 ? 38.768 -10.975 -62.310 1.00 70.94 285 GLU A O 1
ATOM 2246 N N . ASP A 1 286 ? 36.784 -11.783 -61.641 1.00 72.44 286 ASP A N 1
ATOM 2247 C CA . ASP A 1 286 ? 36.422 -12.374 -62.940 1.00 72.44 286 ASP A CA 1
ATOM 2248 C C . ASP A 1 286 ? 36.159 -11.331 -64.054 1.00 72.44 286 ASP A C 1
ATOM 2250 O O . ASP A 1 286 ? 36.416 -11.598 -65.225 1.00 72.44 286 ASP A O 1
ATOM 2254 N N . GLU A 1 287 ? 35.643 -10.138 -63.722 1.00 71.00 287 GLU A N 1
ATOM 2255 C CA . GLU A 1 287 ? 35.353 -9.085 -64.718 1.00 71.00 287 GLU A CA 1
ATOM 2256 C C . GLU A 1 287 ? 36.610 -8.302 -65.150 1.00 71.00 287 GLU A C 1
ATOM 2258 O O . GLU A 1 287 ? 36.655 -7.791 -66.271 1.00 71.00 287 GLU A O 1
ATOM 2263 N N . ASP A 1 288 ? 37.631 -8.201 -64.291 1.00 68.38 288 ASP A N 1
ATOM 2264 C CA . ASP A 1 288 ? 38.869 -7.469 -64.602 1.00 68.38 288 ASP A CA 1
ATOM 2265 C C . ASP A 1 288 ? 39.799 -8.267 -65.555 1.00 68.38 288 ASP A C 1
ATOM 2267 O O . ASP A 1 288 ? 40.595 -7.659 -66.277 1.00 68.38 288 ASP A O 1
ATOM 2271 N N . ASP A 1 289 ? 39.659 -9.598 -65.632 1.00 70.50 289 ASP A N 1
ATOM 2272 C CA . ASP A 1 289 ? 40.458 -10.470 -66.514 1.00 70.50 289 ASP A CA 1
ATOM 2273 C C . ASP A 1 289 ? 39.948 -10.527 -67.974 1.00 70.50 289 ASP A C 1
ATOM 2275 O O . ASP A 1 289 ? 40.691 -10.920 -68.876 1.00 70.50 289 ASP A O 1
ATOM 2279 N N . GLU A 1 290 ? 38.713 -10.090 -68.251 1.00 74.56 290 GLU A N 1
ATOM 2280 C CA . GLU A 1 290 ? 38.116 -10.134 -69.598 1.00 74.56 290 GLU A CA 1
ATOM 2281 C C . GLU A 1 290 ? 38.360 -8.880 -70.455 1.00 74.56 290 GLU A C 1
ATOM 2283 O O . GLU A 1 290 ? 37.886 -8.823 -71.589 1.00 74.56 290 GLU A O 1
ATOM 2288 N N . ILE A 1 291 ? 39.104 -7.871 -69.985 1.00 72.19 291 ILE A N 1
ATOM 2289 C CA . ILE A 1 291 ? 39.410 -6.689 -70.810 1.00 72.19 291 ILE A CA 1
ATOM 2290 C C . ILE A 1 291 ? 40.586 -7.020 -71.748 1.00 72.19 291 ILE A C 1
ATOM 2292 O O . ILE A 1 291 ? 41.735 -7.061 -71.295 1.00 72.19 291 ILE A O 1
ATOM 2296 N N . PRO A 1 292 ? 40.358 -7.219 -73.064 1.00 65.25 292 PRO A N 1
ATOM 2297 C CA . PRO A 1 292 ? 41.444 -7.489 -73.990 1.00 65.25 292 PRO A CA 1
ATOM 2298 C C . PRO A 1 292 ? 42.334 -6.247 -74.071 1.00 65.25 292 PRO A C 1
ATOM 2300 O O . PRO A 1 292 ? 41.858 -5.140 -74.339 1.00 65.25 292 PRO A O 1
ATOM 2303 N N . LYS A 1 293 ? 43.638 -6.424 -73.833 1.00 65.19 293 LYS A N 1
ATOM 2304 C CA . LYS A 1 293 ? 44.638 -5.395 -74.125 1.00 65.19 293 LYS A CA 1
ATOM 2305 C C . LYS A 1 293 ? 44.546 -5.074 -75.612 1.00 65.19 293 LYS A C 1
ATOM 2307 O O . LYS A 1 293 ? 44.929 -5.876 -76.455 1.00 65.19 293 LYS A O 1
ATOM 2312 N N . VAL A 1 294 ? 43.980 -3.915 -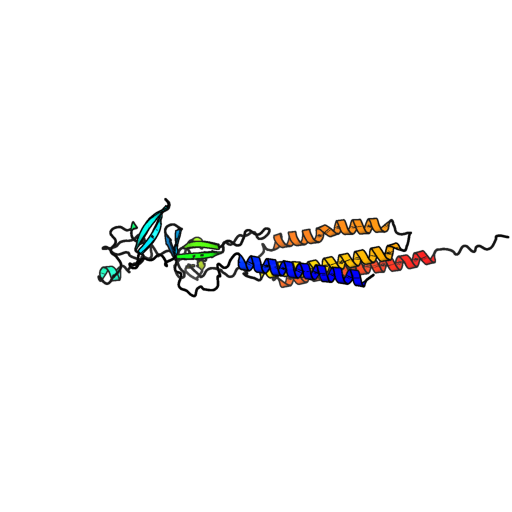75.924 1.00 71.94 294 VAL A N 1
ATOM 2313 C CA . VAL A 1 294 ? 44.050 -3.351 -77.266 1.00 71.94 294 VAL A CA 1
ATOM 2314 C C . VAL A 1 294 ? 45.482 -2.868 -77.437 1.00 71.94 294 VAL A C 1
ATOM 2316 O O . VAL A 1 294 ? 45.866 -1.835 -76.886 1.00 71.94 294 VAL A O 1
ATOM 2319 N N . ASP A 1 295 ? 46.277 -3.663 -78.145 1.00 66.44 295 ASP A N 1
ATOM 2320 C CA . ASP A 1 295 ? 47.631 -3.302 -78.534 1.00 66.44 295 ASP A CA 1
ATOM 2321 C C . ASP A 1 295 ? 47.549 -2.093 -79.470 1.00 66.44 295 ASP A C 1
ATOM 2323 O O . ASP A 1 295 ? 47.171 -2.190 -80.637 1.00 66.44 295 ASP A O 1
ATOM 2327 N N . ASN A 1 296 ? 47.856 -0.917 -78.926 1.00 66.12 296 ASN A N 1
ATOM 2328 C CA . ASN A 1 296 ? 47.968 0.323 -79.684 1.00 66.12 296 ASN A CA 1
ATOM 2329 C C . ASN A 1 296 ? 49.343 0.361 -80.372 1.00 66.12 296 ASN A C 1
ATOM 2331 O O . ASN A 1 296 ? 50.208 1.173 -80.052 1.00 66.12 296 ASN A O 1
ATOM 2335 N N . GLU A 1 297 ? 49.548 -0.556 -81.311 1.00 66.81 297 GLU A N 1
ATOM 2336 C CA . GLU A 1 297 ? 50.598 -0.479 -82.321 1.00 66.81 297 GLU A CA 1
ATOM 2337 C C . GLU A 1 297 ? 49.933 0.035 -83.599 1.00 66.81 297 GLU A C 1
ATOM 2339 O O . GLU A 1 297 ? 49.210 -0.708 -84.257 1.00 66.81 297 GLU A O 1
ATOM 2344 N N . ASN A 1 298 ? 50.087 1.336 -83.871 1.00 58.22 298 ASN A N 1
ATOM 2345 C CA . ASN A 1 298 ? 50.101 1.988 -85.193 1.00 58.22 298 ASN A CA 1
ATOM 2346 C C . ASN A 1 298 ? 49.575 3.426 -85.109 1.00 58.22 298 ASN A C 1
ATOM 2348 O O . ASN A 1 298 ? 48.418 3.699 -85.418 1.00 58.22 298 ASN A O 1
ATOM 2352 N N . LEU A 1 299 ? 50.463 4.367 -84.792 1.00 56.28 299 LEU A N 1
ATOM 2353 C CA . LEU A 1 299 ? 50.409 5.690 -85.410 1.00 56.28 299 LEU A CA 1
ATOM 2354 C C . LEU A 1 299 ? 51.842 6.140 -85.720 1.00 56.28 299 LEU A C 1
ATOM 2356 O O . LEU A 1 299 ? 52.577 6.581 -84.837 1.00 56.28 299 LEU A O 1
ATOM 2360 N N . ASN A 1 300 ? 52.206 5.922 -86.988 1.00 54.84 300 ASN A N 1
ATOM 2361 C CA . ASN A 1 300 ? 53.210 6.690 -87.726 1.00 54.84 300 ASN A CA 1
ATOM 2362 C C . ASN A 1 300 ? 52.801 8.164 -87.819 1.00 54.84 300 ASN A C 1
ATOM 2364 O O . ASN A 1 300 ? 51.575 8.422 -87.885 1.00 54.84 300 ASN A O 1
#

Radius of gyration: 35.05 Å; Cα contacts (8 Å, |Δi|>4): 306; chains: 1; bounding box: 76×43×122 Å

Organism: NCBI:txid1754192